Protein AF-A0A6A4LZC7-F1 (afdb_monomer)

Secondary structure (DSSP, 8-state):
-------HHHHHHTTSSSS-S-EEEE-TBTTTB-SS-SS-HHHHHHHHHIIIIITTT-EEEEE-SS-HHHHHHHHHHS-----SEEEEGGGTEEEETTTTEE-HHHHHHHTTT--HHHHHHHHTT-TTEEE--TTT-BTTBEEEEEGGGTSEEEEE--TT-SHHHHHHHHHHHHHHTT---S-EEEE--SGGGGGGGG--SSEEE----------S-----------

Foldseek 3Di:
DPPPPDDLLVVLCVLAPFAAQEEEEAEDDVWLDDPVPPVSVSNVVVVVCCVPPRVNRHFYEYAYLAFPVVVVVVVVRHVHDFGQWYQYNQQQWIAGTPVRHTDPVSNVVQPVPDDVVVVVVVQVVDPQWDFDDPRSDDPFWGWIFRNVPVTDIDIDGGDQGGSLSNVLVVQVVCVVVNHHHNAYEYYDADPSRVNVVVNDDHYPYDHPDPPPDDDDDDDDDDDDDDD

InterPro domains:
  IPR006379 HAD-superfamily hydrolase, subfamily IIB [TIGR01484] (24-143)
  IPR006379 HAD-superfamily hydrolase, subfamily IIB [TIGR01484] (142-204)
  IPR006380 Sucrose phosphatase-like domain [PF05116] (22-142)
  IPR023214 HAD superfamily [G3DSA:3.40.50.1000] (9-206)
  IPR036412 HAD-like superfamily [SSF56784] (23-205)
  IPR051518 Plant Sucrose Phosphatase [PTHR46521] (13-201)

Mean predicted aligned error: 8.65 Å

Organism: NCBI:txid262921

pLDDT: mean 82.56, std 20.72, range [23.75, 98.19]

Solvent-accessible surface area (backbone atoms only — not comparable to full-atom values): 13163 Å² total; per-residue (Å²): 133,84,80,79,72,72,58,69,70,53,64,59,45,65,69,32,98,57,46,29,60,36,33,43,38,29,22,38,78,73,54,57,40,56,85,85,48,85,82,40,63,69,43,51,49,49,50,53,49,36,67,76,73,40,48,76,48,33,44,43,30,40,48,27,67,45,28,74,68,57,46,58,50,46,57,74,76,41,92,62,77,78,37,50,32,38,30,22,45,41,22,55,41,47,26,38,40,87,82,55,46,68,44,64,67,58,49,58,56,51,53,60,93,48,56,60,65,60,53,52,58,60,48,66,74,38,85,50,50,41,76,54,62,74,78,56,49,44,91,56,32,49,38,30,27,34,59,87,67,84,54,46,78,46,78,49,59,37,88,78,48,27,40,19,44,41,50,51,48,49,54,50,52,30,44,78,72,75,29,46,64,69,28,33,36,43,40,40,72,54,82,76,38,56,47,47,70,67,49,88,85,52,55,56,61,54,78,64,78,79,80,86,73,85,86,81,90,83,79,94,76,83,89,82,81,84,129

Radius of gyration: 18.85 Å; Cα contacts (8 Å, |Δi|>4): 346; chains: 1; bounding box: 42×64×49 Å

Sequence (227 aa):
MVSCSLPVVLRVMDRLNGSASLVIVSDLDYTMVDHDDTENLALLRFNALWEAYYRHDSLLVFSTGRSPTIYKQLRKEKPLLTPDITVLSVGTEIIYGESMIPDSDWEQLLNKNWNRNIVTEETAKYPELSLQSETEQRPHKLDVKIICSGGIALDVLPQGAGKGQALAYLIKKFQTHGKPPLSTLVCGDSGNDAELFSVPKEAVAKRLELEVGSFNNVKYQDWVFSS

Nearest PDB structures (foldseek):
  1tj5-assembly1_A  TM=8.460E-01  e=2.772E-13  Synechocystis sp. PCC 6803
  1xvi-assembly1_A  TM=5.874E-01  e=3.506E-07  Escherichia coli K-12
  2rav-assembly1_A  TM=4.855E-01  e=1.288E-04  Bacteroides thetaiotaomicron VPI-5482
  1ymq-assembly1_A  TM=4.089E-01  e=2.253E-04  Bacteroides thetaiotaomicron VPI-5482

Structure (mmCIF, N/CA/C/O backbone):
data_AF-A0A6A4LZC7-F1
#
_entry.id   AF-A0A6A4LZC7-F1
#
loop_
_atom_site.group_PDB
_atom_site.id
_atom_site.type_symbol
_atom_site.label_atom_id
_atom_site.label_alt_id
_atom_site.label_comp_id
_atom_site.label_asym_id
_atom_site.label_entity_id
_atom_site.label_seq_id
_atom_site.pdbx_PDB_ins_code
_atom_site.Cartn_x
_atom_site.Cartn_y
_atom_site.Cartn_z
_atom_site.occupancy
_atom_site.B_iso_or_equiv
_atom_site.auth_seq_id
_atom_site.auth_comp_id
_atom_site.auth_asym_id
_atom_site.auth_atom_id
_atom_site.pdbx_PDB_model_num
ATOM 1 N N . MET A 1 1 ? -2.108 33.462 -17.666 1.00 32.50 1 MET A N 1
ATOM 2 C CA . MET A 1 1 ? -1.821 32.120 -18.213 1.00 32.50 1 MET A CA 1
ATOM 3 C C . MET A 1 1 ? -1.856 31.144 -17.055 1.00 32.50 1 MET A C 1
ATOM 5 O O . MET A 1 1 ? -0.978 31.200 -16.207 1.00 32.50 1 MET A O 1
ATOM 9 N N . VAL A 1 2 ? -2.918 30.345 -16.952 1.00 33.12 2 VAL A N 1
ATOM 10 C CA . VAL A 1 2 ? -2.993 29.272 -15.954 1.00 33.12 2 VAL A CA 1
ATOM 11 C C . VAL A 1 2 ? -2.016 28.196 -16.413 1.00 33.12 2 VAL A C 1
ATOM 13 O O . VAL A 1 2 ? -2.191 27.624 -17.486 1.00 33.12 2 VAL A O 1
ATOM 16 N N . SER A 1 3 ? -0.947 27.992 -15.648 1.00 33.31 3 SER A N 1
ATOM 17 C CA . SER A 1 3 ? -0.047 26.855 -15.820 1.00 33.31 3 SER A CA 1
ATOM 18 C C . SER A 1 3 ? -0.875 25.582 -15.641 1.00 33.31 3 SER A C 1
ATOM 20 O O . SER A 1 3 ? -1.249 25.240 -14.523 1.00 33.31 3 SER A O 1
ATOM 22 N N . CYS A 1 4 ? -1.229 24.917 -16.742 1.00 37.47 4 CYS A N 1
ATOM 23 C CA . CYS A 1 4 ? -1.728 23.549 -16.700 1.00 37.47 4 CYS A CA 1
ATOM 24 C C . CYS A 1 4 ? -0.542 22.662 -16.326 1.00 37.47 4 CYS A C 1
ATOM 26 O O . CYS A 1 4 ? 0.176 22.163 -17.190 1.00 37.47 4 CYS A O 1
ATOM 28 N N . SER A 1 5 ? -0.290 22.505 -15.030 1.00 47.31 5 SER A N 1
ATOM 29 C CA . SER A 1 5 ? 0.571 21.432 -14.557 1.00 47.31 5 SER A CA 1
ATOM 30 C C . SER A 1 5 ? -0.062 20.113 -14.994 1.00 47.31 5 SER A C 1
ATOM 32 O O . SER A 1 5 ? -1.169 19.799 -14.558 1.00 47.31 5 SER A O 1
ATOM 34 N N . LEU A 1 6 ? 0.616 19.369 -15.873 1.00 52.50 6 LEU A N 1
ATOM 35 C CA . LEU A 1 6 ? 0.248 17.995 -16.226 1.00 52.50 6 LEU A CA 1
ATOM 36 C C . LEU A 1 6 ? -0.081 17.207 -14.941 1.00 52.50 6 LEU A C 1
ATOM 38 O O . LEU A 1 6 ? 0.704 17.306 -13.988 1.00 52.50 6 LEU A O 1
ATOM 42 N N . PRO A 1 7 ? -1.199 16.452 -14.893 1.00 61.59 7 PRO A N 1
ATOM 43 C CA . PRO A 1 7 ? -1.499 15.541 -13.794 1.00 61.59 7 PRO A CA 1
ATOM 44 C C . PRO A 1 7 ? -0.260 14.744 -13.385 1.00 61.59 7 PRO A C 1
ATOM 46 O O . PRO A 1 7 ? 0.456 14.231 -14.239 1.00 61.59 7 PRO A O 1
ATOM 49 N N . VAL A 1 8 ? 0.014 14.637 -12.086 1.00 62.97 8 VAL A N 1
ATOM 50 C CA . VAL A 1 8 ? 1.255 14.028 -11.569 1.00 62.97 8 VAL A CA 1
ATOM 51 C C . VAL A 1 8 ? 1.445 12.588 -12.058 1.00 62.97 8 VAL A C 1
ATOM 53 O O . VAL A 1 8 ? 2.572 12.184 -12.332 1.00 62.97 8 VAL A O 1
ATOM 56 N N . VAL A 1 9 ? 0.348 11.853 -12.273 1.00 57.06 9 VAL A N 1
ATOM 57 C CA . VAL A 1 9 ? 0.374 10.502 -12.854 1.00 57.06 9 VAL A CA 1
ATOM 58 C C . VAL A 1 9 ? 0.992 10.477 -14.259 1.00 57.06 9 VAL A C 1
ATOM 60 O O . VAL A 1 9 ? 1.666 9.514 -14.614 1.00 57.06 9 VAL A O 1
ATOM 63 N N . LEU A 1 10 ? 0.828 11.549 -15.046 1.00 56.91 10 LEU A N 1
ATOM 64 C CA . LEU A 1 10 ? 1.445 11.660 -16.366 1.00 56.91 10 LEU A CA 1
ATOM 65 C C . LEU A 1 10 ? 2.961 11.776 -16.237 1.00 56.91 10 LEU A C 1
ATOM 67 O O . LEU A 1 10 ? 3.657 11.109 -16.982 1.00 56.91 10 LEU A O 1
ATOM 71 N N . ARG A 1 11 ? 3.485 12.480 -15.223 1.00 63.75 11 ARG A N 1
ATOM 72 C CA . ARG A 1 11 ? 4.942 12.569 -14.995 1.00 63.75 11 ARG A CA 1
ATOM 73 C C . ARG A 1 11 ? 5.576 11.219 -14.668 1.00 63.75 11 ARG A C 1
ATOM 75 O O . ARG A 1 11 ? 6.709 10.972 -15.064 1.00 63.75 11 ARG A O 1
ATOM 82 N N . VAL A 1 12 ? 4.851 10.353 -13.958 1.00 65.19 12 VAL A N 1
ATOM 83 C CA . VAL A 1 12 ? 5.290 8.973 -13.695 1.00 65.19 12 VAL A CA 1
ATOM 84 C C . VAL A 1 12 ? 5.350 8.174 -15.000 1.00 65.19 12 VAL A C 1
ATOM 86 O O . VAL A 1 12 ? 6.314 7.461 -15.260 1.00 65.19 12 VAL A O 1
ATOM 89 N N . MET A 1 13 ? 4.352 8.352 -15.866 1.00 61.69 13 MET A N 1
ATOM 90 C CA . MET A 1 13 ? 4.282 7.687 -17.167 1.00 61.69 13 MET A CA 1
ATOM 91 C C . MET A 1 13 ? 5.157 8.313 -18.255 1.00 61.69 13 MET A C 1
ATOM 93 O O . MET A 1 13 ? 5.378 7.665 -19.275 1.00 61.69 13 MET A O 1
ATOM 97 N N . ASP A 1 14 ? 5.614 9.555 -18.096 1.00 68.12 14 ASP A N 1
ATOM 98 C CA . ASP A 1 14 ? 6.441 10.269 -19.079 1.00 68.12 14 ASP A CA 1
ATOM 99 C C . ASP A 1 14 ? 7.838 9.652 -19.190 1.00 68.12 14 ASP A C 1
ATOM 101 O O . ASP A 1 14 ? 8.505 9.790 -20.213 1.00 68.12 14 ASP A O 1
ATOM 105 N N . ARG A 1 15 ? 8.259 8.903 -18.162 1.00 81.81 15 ARG A N 1
ATOM 106 C CA . ARG A 1 15 ? 9.462 8.068 -18.213 1.00 81.81 15 ARG A CA 1
ATOM 107 C C . ARG A 1 15 ? 9.335 6.923 -19.226 1.00 81.81 15 ARG A C 1
ATOM 109 O O . ARG A 1 15 ? 10.350 6.442 -19.718 1.00 81.81 15 ARG A O 1
ATOM 116 N N . LEU A 1 16 ? 8.113 6.479 -19.521 1.00 82.81 16 LEU A N 1
ATOM 117 C CA . LEU A 1 16 ? 7.837 5.335 -20.383 1.00 82.81 16 LEU A CA 1
ATOM 118 C C . LEU A 1 16 ? 7.382 5.783 -21.772 1.00 82.81 16 LEU A C 1
ATOM 120 O O . LEU A 1 16 ? 6.464 6.597 -21.923 1.00 82.81 16 LEU A O 1
ATOM 124 N N . ASN A 1 17 ? 7.961 5.171 -22.804 1.00 79.81 17 ASN A N 1
ATOM 125 C CA . ASN A 1 17 ? 7.520 5.352 -24.184 1.00 79.81 17 ASN A CA 1
ATOM 126 C C . ASN A 1 17 ? 6.329 4.429 -24.506 1.00 79.81 17 ASN A C 1
ATOM 128 O O . ASN A 1 17 ? 6.455 3.477 -25.270 1.00 79.81 17 ASN A O 1
ATOM 132 N N . GLY A 1 18 ? 5.179 4.696 -23.877 1.00 85.94 18 GLY A N 1
ATOM 133 C CA . GLY A 1 18 ? 3.951 3.908 -24.027 1.00 85.94 18 GLY A CA 1
ATOM 134 C C . GLY A 1 18 ? 3.526 3.210 -22.735 1.00 85.94 18 GLY A C 1
ATOM 135 O O . GLY A 1 18 ? 3.661 3.776 -21.649 1.00 85.94 18 GLY A O 1
ATOM 136 N N . SER A 1 19 ? 2.957 2.014 -22.875 1.00 90.12 19 SER A N 1
ATOM 137 C CA . SER A 1 19 ? 2.574 1.134 -21.768 1.00 90.12 19 SER A CA 1
ATOM 138 C C . SER A 1 19 ? 3.791 0.563 -21.044 1.00 90.12 19 SER A C 1
ATOM 140 O O . SER A 1 19 ? 4.799 0.266 -21.678 1.00 90.12 19 SER A O 1
ATOM 142 N N . ALA A 1 20 ? 3.676 0.356 -19.731 1.00 91.56 20 ALA A N 1
ATOM 143 C CA . ALA A 1 20 ? 4.686 -0.380 -18.977 1.00 91.56 20 ALA A CA 1
ATOM 144 C C . ALA A 1 20 ? 4.690 -1.856 -19.393 1.00 91.56 20 ALA A C 1
ATOM 146 O O . ALA A 1 20 ? 3.626 -2.487 -19.411 1.00 91.56 20 ALA A O 1
ATOM 147 N N . SER A 1 21 ? 5.871 -2.407 -19.677 1.00 92.00 21 SER A N 1
ATOM 148 C CA . SER A 1 21 ? 6.038 -3.836 -19.970 1.00 92.00 21 SER A CA 1
ATOM 149 C C . SER A 1 21 ? 5.654 -4.688 -18.762 1.00 92.00 21 SER A C 1
ATOM 151 O O . SER A 1 21 ? 4.954 -5.688 -18.895 1.00 92.00 21 SER A O 1
ATOM 153 N N . LEU A 1 22 ? 6.060 -4.245 -17.571 1.00 91.25 22 LEU A N 1
ATOM 154 C CA . LEU A 1 22 ? 5.773 -4.890 -16.298 1.00 91.25 22 LEU A CA 1
ATOM 155 C C . LEU A 1 22 ? 5.417 -3.842 -15.240 1.00 91.25 22 LEU A C 1
ATOM 157 O O . LEU A 1 22 ? 6.048 -2.790 -15.148 1.00 91.25 22 LEU A O 1
ATOM 161 N N . VAL A 1 23 ? 4.435 -4.149 -14.400 1.00 93.25 23 VAL A N 1
ATOM 162 C CA . VAL A 1 23 ? 4.155 -3.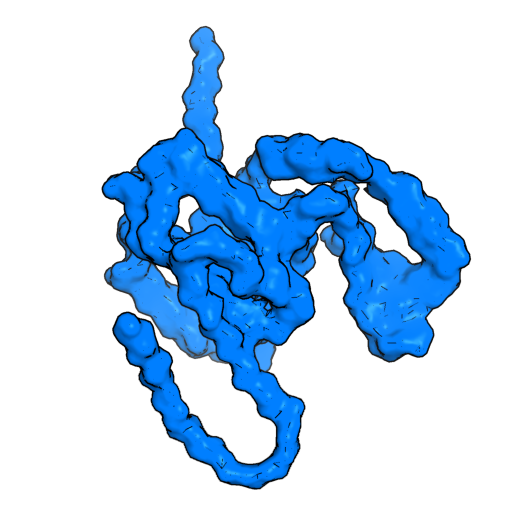428 -13.155 1.00 93.25 23 VAL A CA 1
ATOM 163 C C . VAL A 1 23 ? 4.346 -4.396 -11.997 1.00 93.25 23 VAL A C 1
ATOM 165 O O . VAL A 1 23 ? 3.580 -5.347 -11.869 1.00 93.25 23 VAL A O 1
ATOM 168 N N . ILE A 1 24 ? 5.353 -4.167 -11.154 1.00 94.19 24 ILE A N 1
ATOM 169 C CA . ILE A 1 24 ? 5.512 -4.916 -9.901 1.00 94.19 24 ILE A CA 1
ATOM 170 C C . ILE A 1 24 ? 4.767 -4.172 -8.801 1.00 94.19 24 ILE A C 1
ATOM 172 O O . ILE A 1 24 ? 5.066 -3.013 -8.531 1.00 94.19 24 ILE A O 1
ATOM 176 N N . VAL A 1 25 ? 3.828 -4.854 -8.155 1.00 95.50 25 VAL A N 1
ATOM 177 C CA . VAL A 1 25 ? 3.078 -4.386 -6.992 1.00 95.50 25 VAL A CA 1
ATOM 178 C C . VAL A 1 25 ? 3.473 -5.260 -5.817 1.00 95.50 25 VAL A C 1
ATOM 180 O O . VAL A 1 25 ? 3.120 -6.434 -5.774 1.00 95.50 25 VAL A O 1
ATOM 183 N N . SER A 1 26 ? 4.225 -4.710 -4.874 1.00 94.88 26 SER A N 1
ATOM 184 C CA . SER A 1 26 ? 4.735 -5.478 -3.741 1.00 94.88 26 SER A CA 1
ATOM 185 C C . SER A 1 26 ? 4.282 -4.876 -2.429 1.00 94.88 26 SER A C 1
ATOM 187 O O . SER A 1 26 ? 4.435 -3.667 -2.230 1.00 94.88 26 SER A O 1
ATOM 189 N N . ASP A 1 27 ? 3.819 -5.713 -1.505 1.00 95.06 27 ASP A N 1
ATOM 190 C CA . ASP A 1 27 ? 3.877 -5.347 -0.095 1.00 95.06 27 ASP A CA 1
ATOM 191 C C . ASP A 1 27 ? 5.332 -5.108 0.349 1.00 95.06 27 ASP A C 1
ATOM 193 O O . ASP A 1 27 ? 6.292 -5.480 -0.341 1.00 95.06 27 ASP A O 1
ATOM 197 N N . LEU A 1 28 ? 5.496 -4.413 1.473 1.00 94.00 28 LEU A N 1
ATOM 198 C CA . LEU A 1 28 ? 6.797 -4.129 2.053 1.00 94.00 28 LEU A CA 1
ATOM 199 C C . LEU A 1 28 ? 7.173 -5.131 3.134 1.00 94.00 28 LEU A C 1
ATOM 201 O O . LEU A 1 28 ? 8.206 -5.776 3.005 1.00 94.00 28 LEU A O 1
ATOM 205 N N . ASP A 1 29 ? 6.396 -5.224 4.202 1.00 90.38 29 ASP A N 1
ATOM 206 C CA . ASP A 1 29 ? 6.826 -5.887 5.427 1.00 90.38 29 ASP A CA 1
ATOM 207 C C . ASP A 1 29 ? 6.758 -7.405 5.239 1.00 90.38 29 ASP A C 1
ATOM 209 O O . ASP A 1 29 ? 5.737 -7.918 4.820 1.00 90.38 29 ASP A O 1
ATOM 213 N N . TYR A 1 30 ? 7.858 -8.125 5.477 1.00 87.00 30 TYR A N 1
ATOM 214 C CA . TYR A 1 30 ? 7.965 -9.573 5.214 1.00 87.00 30 TYR A CA 1
ATOM 215 C C . TYR A 1 30 ? 7.750 -9.998 3.745 1.00 87.00 30 TYR A C 1
ATOM 217 O O . TYR A 1 30 ? 7.746 -11.190 3.442 1.00 87.00 30 TYR A O 1
ATOM 225 N N . THR A 1 31 ? 7.670 -9.034 2.820 1.00 88.94 31 THR A N 1
ATOM 226 C CA . THR A 1 31 ? 7.602 -9.267 1.370 1.00 88.94 31 THR A CA 1
ATOM 227 C C . THR A 1 31 ? 8.825 -8.679 0.650 1.00 88.94 31 THR A C 1
ATOM 229 O O . THR A 1 31 ? 9.688 -9.421 0.186 1.00 88.94 31 THR A O 1
ATOM 232 N N . MET A 1 32 ? 8.928 -7.347 0.539 1.00 91.56 32 MET A N 1
ATOM 233 C CA . MET A 1 32 ? 10.082 -6.665 -0.084 1.00 91.56 32 MET A CA 1
ATOM 234 C C . MET A 1 32 ? 11.195 -6.369 0.931 1.00 91.56 32 MET A C 1
ATOM 236 O O . MET A 1 32 ? 12.379 -6.340 0.595 1.00 91.56 32 MET A O 1
ATOM 240 N N . VAL A 1 33 ? 10.802 -6.108 2.174 1.00 90.19 33 VAL A N 1
ATOM 241 C CA . VAL A 1 33 ? 11.670 -5.821 3.308 1.00 90.19 33 VAL A CA 1
ATOM 242 C C . VAL A 1 33 ? 11.563 -6.972 4.285 1.00 90.19 33 VAL A C 1
ATOM 244 O O . VAL A 1 33 ? 10.545 -7.155 4.950 1.00 90.19 33 VAL A O 1
ATOM 247 N N . ASP A 1 34 ? 12.662 -7.697 4.409 1.00 86.50 34 ASP A N 1
ATOM 248 C CA . ASP A 1 34 ? 12.873 -8.604 5.520 1.00 86.50 34 ASP A CA 1
ATOM 249 C C . ASP A 1 34 ? 13.417 -7.798 6.716 1.00 86.50 34 ASP A C 1
ATOM 251 O O . ASP A 1 34 ? 14.408 -7.056 6.611 1.00 86.50 34 ASP A O 1
ATOM 255 N N . HIS A 1 35 ? 12.711 -7.866 7.845 1.00 81.75 35 HIS A N 1
ATOM 256 C CA . HIS A 1 35 ? 13.116 -7.191 9.083 1.00 81.75 35 HIS A CA 1
ATOM 257 C C . HIS A 1 35 ? 14.183 -7.965 9.846 1.00 81.75 35 HIS A C 1
ATOM 259 O O . HIS A 1 35 ? 14.917 -7.351 10.621 1.00 81.75 35 HIS A O 1
ATOM 265 N N . ASP A 1 36 ? 14.322 -9.259 9.567 1.00 84.69 36 ASP A N 1
ATOM 266 C CA . ASP A 1 36 ? 15.338 -10.122 10.158 1.00 84.69 36 ASP A CA 1
ATOM 267 C C . ASP A 1 36 ? 16.645 -10.095 9.335 1.00 84.69 36 ASP A C 1
ATOM 269 O O . ASP A 1 36 ? 17.728 -10.368 9.864 1.00 84.69 36 ASP A O 1
ATOM 273 N N . ASP A 1 37 ? 16.587 -9.663 8.066 1.00 83.62 37 ASP A N 1
ATOM 274 C CA . ASP A 1 37 ? 17.768 -9.385 7.238 1.00 83.62 37 ASP A CA 1
ATOM 275 C C . ASP A 1 37 ? 18.390 -8.020 7.586 1.00 83.62 37 ASP A C 1
ATOM 277 O O . ASP A 1 37 ? 18.033 -6.955 7.063 1.00 83.62 37 ASP A O 1
ATOM 281 N N . THR A 1 38 ? 19.367 -8.054 8.491 1.00 85.56 38 THR A N 1
ATOM 282 C CA . THR A 1 38 ? 20.147 -6.867 8.883 1.00 85.56 38 THR A CA 1
ATOM 283 C C . THR A 1 38 ? 21.076 -6.351 7.781 1.00 85.56 38 THR A C 1
ATOM 285 O O . THR A 1 38 ? 21.376 -5.156 7.750 1.00 85.56 38 THR A O 1
ATOM 288 N N . GLU A 1 39 ? 21.498 -7.209 6.848 1.00 90.25 39 GLU A N 1
ATOM 289 C CA . GLU A 1 39 ? 22.398 -6.843 5.748 1.00 90.25 39 GLU A CA 1
ATOM 290 C C . GLU A 1 39 ? 21.631 -6.338 4.516 1.00 90.25 39 GLU A C 1
ATOM 292 O O . GLU A 1 39 ? 22.190 -5.627 3.679 1.00 90.25 39 GLU A O 1
ATOM 297 N N . ASN A 1 40 ? 20.330 -6.634 4.433 1.00 91.31 40 ASN A N 1
ATOM 298 C CA . ASN A 1 40 ? 19.435 -6.284 3.330 1.00 91.31 40 ASN A CA 1
ATOM 299 C C . ASN A 1 40 ? 19.913 -6.848 1.980 1.00 91.31 40 ASN A C 1
ATOM 301 O O . ASN A 1 40 ? 19.702 -6.226 0.934 1.00 91.31 40 ASN A O 1
ATOM 305 N N . LEU A 1 41 ? 20.582 -8.006 1.975 1.00 90.31 41 LEU A N 1
ATOM 306 C CA . LEU A 1 41 ? 21.204 -8.569 0.774 1.00 90.31 41 LEU A CA 1
ATOM 307 C C . LEU A 1 41 ? 20.175 -8.849 -0.322 1.00 90.31 41 LEU A C 1
ATOM 309 O O . LEU A 1 41 ? 20.442 -8.584 -1.497 1.00 90.31 41 LEU A O 1
ATOM 313 N N . ALA A 1 42 ? 19.004 -9.379 0.040 1.00 88.56 42 ALA A N 1
ATOM 314 C CA . ALA A 1 42 ? 17.941 -9.658 -0.923 1.00 88.56 42 ALA A CA 1
ATOM 315 C C . ALA A 1 42 ? 17.385 -8.363 -1.535 1.00 88.56 42 ALA A C 1
ATOM 317 O O . ALA A 1 42 ? 17.278 -8.257 -2.760 1.00 88.56 42 ALA A O 1
ATOM 318 N N . LEU A 1 43 ? 17.133 -7.351 -0.698 1.00 92.38 43 LEU A N 1
ATOM 319 C CA . LEU A 1 43 ? 16.665 -6.035 -1.132 1.00 92.38 43 LEU A CA 1
ATOM 320 C C . LEU A 1 43 ? 17.692 -5.345 -2.043 1.00 92.38 43 LEU A C 1
ATOM 322 O O . LEU A 1 43 ? 17.344 -4.853 -3.111 1.00 92.38 43 LEU A O 1
ATOM 326 N N . LEU A 1 44 ? 18.977 -5.362 -1.682 1.00 94.31 44 LEU A N 1
ATOM 327 C CA . LEU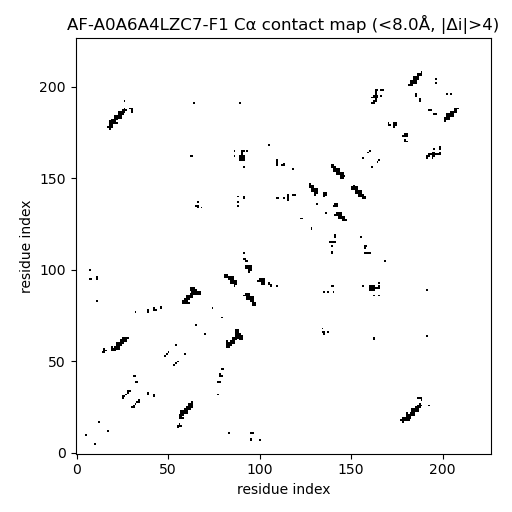 A 1 44 ? 20.042 -4.781 -2.504 1.00 94.31 44 LEU A CA 1
ATOM 328 C C . LEU A 1 44 ? 20.197 -5.500 -3.851 1.00 94.31 44 LEU A C 1
ATOM 330 O O . LEU A 1 44 ? 20.418 -4.848 -4.873 1.00 94.31 44 LEU A O 1
ATOM 334 N N . ARG A 1 45 ? 20.042 -6.831 -3.881 1.00 93.31 45 ARG A N 1
ATOM 335 C CA . ARG A 1 45 ? 20.018 -7.607 -5.133 1.00 93.31 45 ARG A CA 1
ATOM 336 C C . ARG A 1 45 ? 18.827 -7.225 -6.003 1.00 93.31 45 ARG A C 1
ATOM 338 O O . ARG A 1 45 ? 19.017 -7.005 -7.197 1.00 93.31 45 ARG A O 1
ATOM 345 N N . PHE A 1 46 ? 17.633 -7.117 -5.418 1.00 94.75 46 PHE A N 1
ATOM 346 C CA . PHE A 1 46 ? 16.453 -6.636 -6.134 1.00 94.75 46 PHE A CA 1
ATOM 347 C C . PHE A 1 46 ? 16.706 -5.244 -6.718 1.00 94.75 46 PHE A C 1
ATOM 349 O O . PHE A 1 46 ? 16.507 -5.050 -7.913 1.00 94.75 46 PHE A O 1
ATOM 356 N N . ASN A 1 47 ? 17.234 -4.312 -5.920 1.00 95.06 47 ASN A N 1
ATOM 357 C CA . ASN A 1 47 ? 17.521 -2.953 -6.369 1.00 95.06 47 ASN A CA 1
ATOM 358 C C . ASN A 1 47 ? 18.477 -2.928 -7.567 1.00 95.06 47 ASN A C 1
ATOM 360 O O . ASN A 1 47 ? 18.223 -2.229 -8.546 1.00 95.06 47 ASN A O 1
ATOM 364 N N . ALA A 1 48 ? 19.561 -3.707 -7.502 1.00 95.31 48 ALA A N 1
ATOM 365 C CA . ALA A 1 48 ? 20.538 -3.793 -8.581 1.00 95.31 48 ALA A CA 1
ATOM 366 C C . ALA A 1 48 ? 19.921 -4.358 -9.870 1.00 95.31 48 ALA A C 1
ATOM 368 O O . ALA A 1 48 ? 20.157 -3.820 -10.950 1.00 95.31 48 ALA A O 1
ATOM 369 N N . LEU A 1 49 ? 19.106 -5.413 -9.764 1.00 95.00 49 LEU A N 1
ATOM 370 C CA . LEU A 1 49 ? 18.413 -6.002 -10.913 1.00 95.00 49 LEU A CA 1
ATOM 371 C C . LEU A 1 49 ? 17.363 -5.052 -11.494 1.00 95.00 49 LEU A C 1
ATOM 373 O O . LEU A 1 49 ? 17.268 -4.922 -12.714 1.00 95.00 49 LEU A O 1
ATOM 377 N N . TRP A 1 50 ? 16.598 -4.381 -10.631 1.00 95.56 50 TRP A N 1
ATOM 378 C CA . TRP A 1 50 ? 15.587 -3.418 -11.039 1.00 95.56 50 TRP A CA 1
ATOM 379 C C . TRP A 1 50 ? 16.219 -2.281 -11.836 1.00 95.56 50 TRP A C 1
ATOM 381 O O . TRP A 1 50 ? 15.841 -2.065 -12.983 1.00 95.56 50 TRP A O 1
ATOM 391 N N . GLU A 1 51 ? 17.224 -1.608 -11.275 1.00 95.19 51 GLU A N 1
ATOM 392 C CA . GLU A 1 51 ? 17.904 -0.486 -11.930 1.00 95.19 51 GLU A CA 1
ATOM 393 C C . GLU A 1 51 ? 18.601 -0.899 -13.236 1.00 95.19 51 GLU A C 1
ATOM 395 O O . GLU A 1 51 ? 18.544 -0.158 -14.217 1.00 95.19 51 GLU A O 1
ATOM 400 N N . ALA A 1 52 ? 19.217 -2.086 -13.284 1.00 94.38 52 ALA A N 1
ATOM 401 C CA . ALA A 1 52 ? 19.961 -2.535 -14.459 1.00 94.38 52 ALA A CA 1
ATOM 402 C C . ALA A 1 52 ? 19.069 -3.004 -15.620 1.00 94.38 52 ALA A C 1
ATOM 404 O O . ALA A 1 52 ? 19.421 -2.775 -16.777 1.00 94.38 52 ALA A O 1
ATOM 405 N N . TYR A 1 53 ? 17.948 -3.675 -15.332 1.00 93.12 53 TYR A N 1
ATOM 406 C CA . TYR A 1 53 ? 17.214 -4.428 -16.356 1.00 93.12 53 TYR A CA 1
ATOM 407 C C . TYR A 1 53 ? 15.744 -4.061 -16.500 1.00 93.12 53 TYR A C 1
ATOM 409 O O . TYR A 1 53 ? 15.227 -4.166 -17.602 1.00 93.12 53 TYR A O 1
ATOM 417 N N . TYR A 1 54 ? 15.064 -3.623 -15.442 1.00 93.12 54 TYR A N 1
ATOM 418 C CA . TYR A 1 54 ? 13.602 -3.464 -15.477 1.00 93.12 54 TYR A CA 1
ATOM 419 C C . TYR A 1 54 ? 13.162 -2.011 -15.429 1.00 93.12 54 TYR A C 1
ATOM 421 O O . TYR A 1 54 ? 12.163 -1.648 -16.041 1.00 93.12 54 TYR A O 1
ATOM 429 N N . ARG A 1 55 ? 13.929 -1.148 -14.753 1.00 93.12 55 ARG A N 1
ATOM 430 C CA . ARG A 1 55 ? 13.536 0.237 -14.516 1.00 93.12 55 ARG A CA 1
ATOM 431 C C . ARG A 1 55 ? 13.136 0.909 -15.809 1.00 93.12 55 ARG A C 1
ATOM 433 O O . ARG A 1 55 ? 12.096 1.526 -15.814 1.00 93.12 55 ARG A O 1
ATOM 440 N N . HIS A 1 56 ? 13.903 0.779 -16.886 1.00 91.94 56 HIS A N 1
ATOM 441 C CA . HIS A 1 56 ? 13.720 1.543 -18.122 1.00 91.94 56 HIS A CA 1
ATOM 442 C C . HIS A 1 56 ? 12.311 1.482 -18.751 1.00 91.94 56 HIS A C 1
ATOM 444 O O . HIS A 1 56 ? 11.866 2.501 -19.278 1.00 91.94 56 HIS A O 1
ATOM 450 N N . ASP A 1 57 ? 11.592 0.360 -18.651 1.00 93.69 57 ASP A N 1
ATOM 451 C CA . ASP A 1 57 ? 10.284 0.151 -19.295 1.00 93.69 57 ASP A CA 1
ATOM 452 C C . ASP A 1 57 ? 9.181 -0.385 -18.352 1.00 93.69 57 ASP A C 1
ATOM 454 O O . ASP A 1 57 ? 8.042 -0.593 -18.774 1.00 93.69 57 ASP A O 1
ATOM 458 N N . SER A 1 58 ? 9.501 -0.585 -17.072 1.00 94.38 58 SER A N 1
ATOM 459 C CA . SER A 1 58 ? 8.609 -1.174 -16.065 1.00 94.38 58 SER A CA 1
ATOM 460 C C . SER A 1 58 ? 8.315 -0.199 -14.922 1.00 94.38 58 SER A C 1
ATOM 462 O O . SER A 1 58 ? 9.077 0.740 -14.707 1.00 94.38 58 SER A O 1
ATOM 464 N N . LEU A 1 59 ? 7.227 -0.406 -14.173 1.00 95.19 59 LEU A N 1
ATOM 465 C CA . LEU A 1 59 ? 6.850 0.413 -13.009 1.00 95.19 59 LEU A CA 1
ATOM 466 C C . LEU A 1 59 ? 6.974 -0.365 -11.701 1.00 95.19 59 LEU A C 1
ATOM 468 O O . LEU A 1 59 ? 6.544 -1.518 -11.616 1.00 95.19 59 LEU A O 1
ATOM 472 N N . LEU A 1 60 ? 7.495 0.301 -10.671 1.00 96.31 60 LEU A N 1
ATOM 473 C CA . LEU A 1 60 ? 7.532 -0.221 -9.308 1.00 96.31 60 LEU A CA 1
ATOM 474 C C . LEU A 1 60 ? 6.451 0.439 -8.455 1.00 96.31 60 LEU A C 1
ATOM 476 O O . LEU A 1 60 ? 6.418 1.664 -8.315 1.00 96.31 60 LEU A O 1
ATOM 480 N N . VAL A 1 61 ? 5.603 -0.385 -7.849 1.00 97.12 61 VAL A N 1
ATOM 481 C CA . VAL A 1 61 ? 4.549 0.020 -6.923 1.00 97.12 61 VAL A CA 1
ATOM 482 C C . VAL A 1 61 ? 4.762 -0.678 -5.587 1.00 97.12 61 VAL A C 1
ATOM 484 O O . VAL A 1 61 ? 4.769 -1.905 -5.506 1.00 97.12 61 VAL A O 1
ATOM 487 N N . PHE A 1 62 ? 4.899 0.101 -4.519 1.00 97.81 62 PHE A N 1
ATOM 488 C CA . PHE A 1 62 ? 4.826 -0.440 -3.162 1.00 97.81 62 PHE A CA 1
ATOM 489 C C . PHE A 1 62 ? 3.404 -0.309 -2.631 1.00 97.81 62 PHE A C 1
ATOM 491 O O . PHE A 1 62 ? 2.793 0.742 -2.792 1.00 97.81 62 PHE A O 1
ATOM 498 N N . SER A 1 63 ? 2.877 -1.356 -2.004 1.00 96.88 63 SER A N 1
ATOM 499 C CA . SER A 1 63 ? 1.509 -1.414 -1.492 1.00 96.88 63 SER A CA 1
ATOM 500 C C . SER A 1 63 ? 1.485 -1.905 -0.053 1.00 96.88 63 SER A C 1
ATOM 502 O O . SER A 1 63 ? 1.360 -3.095 0.193 1.00 96.88 63 SER A O 1
ATOM 504 N N . THR A 1 64 ? 1.579 -0.980 0.900 1.00 96.31 64 THR A N 1
ATOM 505 C CA . THR A 1 64 ? 1.830 -1.277 2.318 1.00 96.31 64 THR A CA 1
ATOM 506 C C . THR A 1 64 ? 0.692 -0.840 3.240 1.00 96.31 64 THR A C 1
ATOM 508 O O . THR A 1 64 ? -0.079 0.079 2.947 1.00 96.31 64 THR A O 1
ATOM 511 N N . GLY A 1 65 ? 0.597 -1.499 4.397 1.00 94.75 65 GLY A N 1
ATOM 512 C CA . GLY A 1 65 ? -0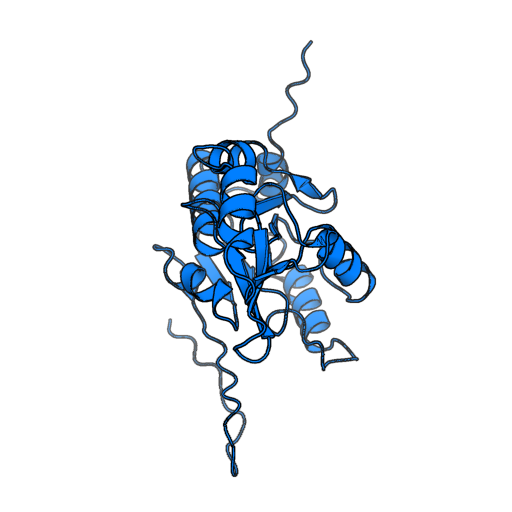.259 -1.066 5.501 1.00 94.75 65 GLY A CA 1
ATOM 513 C C . GLY A 1 65 ? 0.257 0.161 6.261 1.00 94.75 65 GLY A C 1
ATOM 514 O O . GLY A 1 65 ? -0.521 0.810 6.960 1.00 94.75 65 GLY A O 1
ATOM 515 N N . ARG A 1 66 ? 1.541 0.513 6.100 1.00 95.25 66 ARG A N 1
ATOM 516 C CA . ARG A 1 66 ? 2.187 1.630 6.805 1.00 95.25 66 ARG A CA 1
ATOM 517 C C . ARG A 1 66 ? 1.543 2.974 6.467 1.00 95.25 66 ARG A C 1
ATOM 519 O O . ARG A 1 66 ? 1.246 3.259 5.304 1.00 95.25 66 ARG A O 1
ATOM 526 N N . SER A 1 67 ? 1.412 3.841 7.472 1.00 96.12 67 SER A N 1
ATOM 527 C CA . SER A 1 67 ? 1.113 5.259 7.257 1.00 96.12 67 SER A CA 1
ATOM 528 C C . SER A 1 67 ? 2.225 5.986 6.488 1.00 96.12 67 SER A C 1
ATOM 530 O O . SER A 1 67 ? 3.381 5.545 6.488 1.00 96.12 67 SER A O 1
ATOM 532 N N . PRO A 1 68 ? 1.939 7.158 5.883 1.00 95.44 68 PRO A N 1
ATOM 533 C CA . PRO A 1 68 ? 2.975 7.989 5.267 1.00 95.44 68 PRO A CA 1
ATOM 534 C C . PRO A 1 68 ? 4.132 8.325 6.216 1.00 95.44 68 PRO A C 1
ATOM 536 O O . PRO A 1 68 ? 5.275 8.452 5.775 1.00 95.44 68 PRO A O 1
ATOM 539 N N . THR A 1 69 ? 3.851 8.467 7.512 1.00 94.94 69 THR A N 1
ATOM 540 C CA . THR A 1 69 ? 4.856 8.761 8.539 1.00 94.94 69 THR A CA 1
ATOM 541 C C . THR A 1 69 ? 5.799 7.577 8.735 1.00 94.94 69 THR A C 1
ATOM 543 O O . THR A 1 69 ? 7.014 7.738 8.610 1.00 94.94 69 THR A O 1
ATOM 546 N N . ILE A 1 70 ? 5.248 6.382 8.964 1.00 95.19 70 ILE A N 1
ATOM 547 C CA . ILE A 1 70 ? 6.034 5.162 9.185 1.00 95.19 70 ILE A CA 1
ATOM 548 C C . ILE A 1 70 ? 6.774 4.737 7.909 1.00 95.19 70 ILE A C 1
ATOM 550 O O . ILE A 1 70 ? 7.920 4.291 7.967 1.00 95.19 70 ILE A O 1
ATOM 554 N N . TYR A 1 71 ? 6.169 4.918 6.736 1.00 96.44 71 TYR A N 1
ATOM 555 C CA . TYR A 1 71 ? 6.832 4.652 5.461 1.00 96.44 71 TYR A CA 1
ATOM 556 C C . TYR A 1 71 ? 8.035 5.582 5.229 1.00 96.44 71 TYR A C 1
ATOM 558 O O . TYR A 1 71 ? 9.109 5.119 4.847 1.00 96.44 71 TYR A O 1
ATOM 566 N N . LYS A 1 72 ? 7.912 6.887 5.524 1.00 95.19 72 LYS A N 1
ATOM 567 C CA . LYS A 1 72 ? 9.050 7.827 5.456 1.00 95.19 72 LYS A CA 1
ATOM 568 C C . LYS A 1 72 ? 10.191 7.431 6.384 1.00 95.19 72 LYS A C 1
ATOM 570 O O . LYS A 1 72 ? 11.348 7.661 6.041 1.00 95.19 72 LYS A O 1
ATOM 575 N N . GLN A 1 73 ? 9.873 6.886 7.553 1.00 95.19 73 GLN A N 1
ATOM 576 C CA . GLN A 1 73 ? 10.876 6.374 8.475 1.00 95.19 73 GLN A CA 1
ATOM 577 C C . GLN A 1 73 ? 11.577 5.140 7.894 1.00 95.19 73 GLN A C 1
ATOM 579 O O . GLN A 1 73 ? 12.802 5.137 7.810 1.00 95.19 73 GLN A O 1
ATOM 584 N N . LEU A 1 74 ? 10.820 4.174 7.366 1.00 95.00 74 LEU A N 1
ATOM 585 C CA . LEU A 1 74 ? 11.384 2.979 6.732 1.00 95.00 74 LEU A CA 1
ATOM 586 C C . LEU A 1 74 ? 12.354 3.321 5.594 1.00 95.00 74 LEU A C 1
ATOM 588 O O . LEU A 1 74 ? 13.423 2.730 5.498 1.00 95.00 74 LEU A O 1
ATOM 592 N N . ARG A 1 75 ? 12.023 4.318 4.761 1.00 94.81 75 ARG A N 1
ATOM 593 C CA . ARG A 1 75 ? 12.904 4.787 3.673 1.00 94.81 75 ARG A CA 1
ATOM 594 C C . ARG A 1 75 ? 14.251 5.334 4.157 1.00 94.81 75 ARG A C 1
ATOM 596 O O . ARG A 1 75 ? 15.186 5.398 3.369 1.0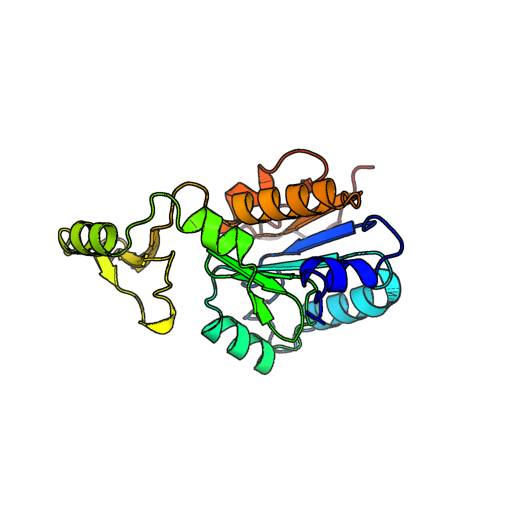0 94.81 75 ARG A O 1
ATOM 603 N N . LYS A 1 76 ? 14.349 5.774 5.415 1.00 94.62 76 LYS A N 1
ATOM 604 C CA . LYS A 1 76 ? 15.613 6.220 6.025 1.00 94.62 76 LYS A CA 1
ATOM 605 C C . LYS A 1 76 ? 16.408 5.061 6.620 1.00 94.62 76 LYS A C 1
ATOM 607 O O . LYS A 1 76 ? 17.623 5.163 6.732 1.00 94.62 76 LYS A O 1
ATOM 612 N N . GLU A 1 77 ? 15.718 4.005 7.034 1.00 93.81 77 GLU A N 1
ATOM 613 C CA . GLU A 1 77 ? 16.292 2.857 7.741 1.00 93.81 77 GLU A CA 1
ATOM 614 C C . GLU A 1 77 ? 16.754 1.755 6.784 1.00 93.81 77 GLU A C 1
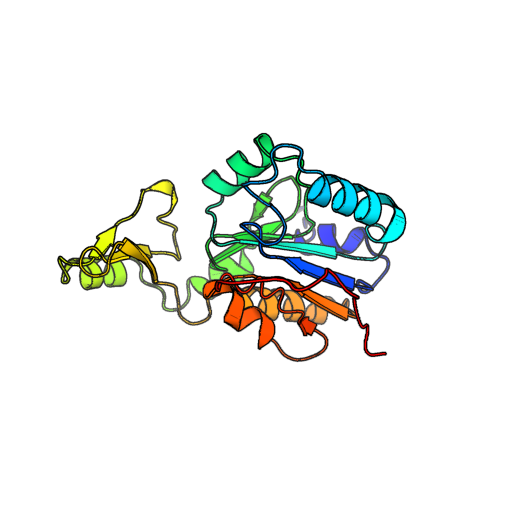ATOM 616 O O . GLU A 1 77 ? 17.756 1.091 7.038 1.00 93.81 77 GLU A O 1
ATOM 621 N N . LYS A 1 78 ? 16.032 1.562 5.678 1.00 94.31 78 LYS A N 1
ATOM 622 C CA . LYS A 1 78 ? 16.266 0.500 4.699 1.00 94.31 78 LYS A CA 1
ATOM 623 C C . LYS A 1 78 ? 16.653 1.111 3.348 1.00 94.31 78 LYS A C 1
ATOM 625 O O . LYS A 1 78 ? 16.108 2.156 2.984 1.00 94.31 78 LYS A O 1
ATOM 630 N N . PRO A 1 79 ? 17.543 0.467 2.566 1.00 94.88 79 PRO A N 1
ATOM 631 C CA . PRO A 1 79 ? 17.967 0.954 1.254 1.00 94.88 79 PRO A CA 1
ATOM 632 C C . PRO A 1 79 ? 16.876 0.709 0.201 1.00 94.88 79 PRO A C 1
ATOM 634 O O . PRO A 1 79 ? 17.080 -0.013 -0.767 1.00 94.88 79 PRO A O 1
ATOM 637 N N . LEU A 1 80 ? 15.682 1.261 0.400 1.00 95.38 80 LEU A N 1
ATOM 638 C CA . LEU A 1 80 ? 14.571 1.129 -0.533 1.00 95.38 80 LEU A CA 1
ATOM 639 C C . LEU A 1 80 ? 14.820 1.979 -1.777 1.00 95.38 80 LEU A C 1
ATOM 641 O O . LEU A 1 80 ? 15.172 3.156 -1.676 1.00 95.38 80 LEU A O 1
ATOM 645 N N . LEU A 1 81 ? 14.549 1.410 -2.952 1.00 95.31 81 LEU A N 1
ATOM 646 C CA . LEU A 1 81 ? 14.350 2.226 -4.144 1.00 95.31 81 LEU A CA 1
ATOM 647 C C . LEU A 1 81 ? 13.164 3.168 -3.943 1.00 95.31 81 LEU A C 1
ATOM 649 O O . LEU A 1 81 ? 12.197 2.853 -3.246 1.00 95.31 81 LEU A O 1
ATOM 653 N N . THR A 1 82 ? 13.218 4.316 -4.607 1.00 94.69 82 THR A N 1
ATOM 654 C CA . THR A 1 82 ? 12.044 5.173 -4.749 1.00 94.69 82 THR A CA 1
ATOM 655 C C . THR A 1 82 ? 11.117 4.541 -5.786 1.00 94.69 82 THR A C 1
ATOM 657 O O . THR A 1 82 ? 11.506 4.473 -6.959 1.00 94.69 82 THR A O 1
ATOM 660 N N . PRO A 1 83 ? 9.921 4.070 -5.388 1.00 95.62 83 PRO A N 1
ATOM 661 C CA . PRO A 1 83 ? 8.969 3.510 -6.332 1.00 95.62 83 PRO A CA 1
ATOM 662 C C . PRO A 1 83 ? 8.369 4.622 -7.196 1.00 95.62 83 PRO A C 1
ATOM 664 O O . PRO A 1 83 ? 8.410 5.809 -6.857 1.00 95.62 83 PRO A O 1
ATOM 667 N N . ASP A 1 84 ? 7.769 4.228 -8.311 1.00 95.94 84 ASP A N 1
ATOM 668 C CA . ASP A 1 84 ? 6.997 5.135 -9.151 1.00 95.94 84 ASP A CA 1
ATOM 669 C C . ASP A 1 84 ? 5.695 5.552 -8.430 1.00 95.94 84 ASP A C 1
ATOM 671 O O . ASP A 1 84 ? 5.278 6.715 -8.490 1.00 95.94 84 ASP A O 1
ATOM 675 N N . ILE A 1 85 ? 5.082 4.613 -7.697 1.00 96.94 85 ILE A N 1
ATOM 676 C CA . ILE A 1 85 ? 3.830 4.800 -6.950 1.00 96.94 85 ILE A CA 1
ATOM 677 C C . ILE A 1 85 ? 3.931 4.105 -5.590 1.00 96.94 85 ILE A C 1
ATOM 679 O O . ILE A 1 85 ? 4.437 2.987 -5.492 1.00 96.94 85 ILE A O 1
ATOM 683 N N . THR A 1 86 ? 3.387 4.725 -4.547 1.00 98.00 86 THR A N 1
ATOM 684 C CA . THR A 1 86 ? 3.195 4.062 -3.254 1.00 98.00 86 THR A CA 1
ATOM 685 C C . THR A 1 86 ? 1.729 4.115 -2.857 1.00 98.00 86 THR A C 1
ATOM 687 O O . THR A 1 86 ? 1.132 5.185 -2.758 1.00 98.00 86 THR A O 1
ATOM 690 N N . VAL A 1 87 ? 1.163 2.945 -2.602 1.00 98.19 87 VAL A N 1
ATOM 691 C CA . VAL A 1 87 ? -0.123 2.740 -1.952 1.00 98.19 87 VAL A CA 1
ATOM 692 C C . VAL A 1 87 ? 0.151 2.543 -0.458 1.00 98.19 87 VAL A C 1
ATOM 694 O O . VAL A 1 87 ? 0.924 1.669 -0.065 1.00 98.19 87 VAL A O 1
ATOM 697 N N . LEU A 1 88 ? -0.434 3.400 0.371 1.00 97.75 88 LEU A N 1
ATOM 698 C CA . LEU A 1 88 ? -0.194 3.492 1.810 1.00 97.75 88 LEU A CA 1
ATOM 699 C C . LEU A 1 88 ? -1.475 3.210 2.591 1.00 97.75 88 LEU A C 1
ATOM 701 O O . LEU A 1 88 ? -2.577 3.238 2.034 1.00 97.75 88 LEU A O 1
ATOM 705 N N . SER A 1 89 ? -1.321 2.975 3.895 1.00 96.50 89 SER A N 1
ATOM 706 C CA . SER A 1 89 ? -2.438 2.841 4.833 1.00 96.50 89 SER A CA 1
ATOM 707 C C . SER A 1 89 ? -3.493 1.840 4.362 1.00 96.50 89 SER A C 1
ATOM 709 O O . SER A 1 89 ? -4.690 2.090 4.442 1.00 96.50 89 SER A O 1
ATOM 711 N N . VAL A 1 90 ? -3.031 0.691 3.857 1.00 95.81 90 VAL A N 1
ATOM 712 C CA . VAL A 1 90 ? -3.893 -0.413 3.401 1.00 95.81 90 VAL A CA 1
ATOM 713 C C . VAL A 1 90 ? -4.770 -0.008 2.207 1.00 95.81 90 VAL A C 1
ATOM 715 O O . VAL A 1 90 ? -5.904 -0.445 2.050 1.00 95.81 90 VAL A O 1
ATOM 718 N N . GLY A 1 91 ? -4.249 0.843 1.323 1.00 96.62 91 GLY A N 1
ATOM 719 C CA . GLY A 1 91 ? -4.968 1.240 0.111 1.00 96.62 91 GLY A CA 1
ATOM 720 C C . GLY A 1 91 ? -5.771 2.524 0.226 1.00 96.62 91 GLY A C 1
ATOM 721 O O . GLY A 1 91 ? -6.436 2.902 -0.733 1.00 96.62 91 GLY A O 1
ATOM 722 N N . THR A 1 92 ? -5.724 3.227 1.355 1.00 96.94 92 THR A N 1
ATOM 723 C CA . THR A 1 92 ? -6.504 4.460 1.521 1.00 96.94 92 THR A CA 1
ATOM 724 C C . THR A 1 92 ? -5.800 5.703 0.996 1.00 96.94 92 THR A C 1
ATOM 726 O O . THR A 1 92 ? -6.430 6.735 0.800 1.00 96.94 92 THR A O 1
ATOM 729 N N . GLU A 1 93 ? -4.494 5.630 0.765 1.00 97.62 93 GLU A N 1
ATOM 730 C CA . GLU A 1 93 ? -3.697 6.744 0.258 1.00 97.62 93 GLU A CA 1
ATOM 731 C C . GLU A 1 93 ? -2.851 6.256 -0.922 1.00 97.62 93 GLU A C 1
ATOM 733 O O . GLU A 1 93 ? -2.228 5.198 -0.854 1.00 97.62 93 GLU A O 1
ATOM 738 N N . ILE A 1 94 ? -2.822 7.027 -2.010 1.00 98.00 94 ILE A N 1
ATOM 739 C CA . ILE A 1 94 ? -1.954 6.783 -3.167 1.00 98.00 94 ILE A CA 1
ATOM 740 C C . ILE A 1 94 ? -1.083 8.017 -3.338 1.00 98.00 94 ILE A C 1
ATOM 742 O O . ILE A 1 94 ? -1.597 9.135 -3.375 1.00 98.00 94 ILE A O 1
ATOM 746 N N . ILE A 1 95 ? 0.226 7.818 -3.437 1.00 96.19 95 ILE A N 1
ATOM 747 C CA . ILE A 1 95 ? 1.208 8.884 -3.624 1.00 96.19 95 ILE A CA 1
ATOM 748 C C . ILE A 1 95 ? 2.171 8.553 -4.766 1.00 96.19 95 ILE A C 1
ATOM 750 O O . ILE A 1 95 ? 2.415 7.387 -5.076 1.00 96.19 95 ILE A O 1
ATOM 754 N N . TYR A 1 96 ? 2.756 9.591 -5.360 1.00 94.69 96 TYR A N 1
ATOM 755 C CA . TYR A 1 96 ? 3.614 9.470 -6.536 1.00 94.69 96 TYR A CA 1
ATOM 756 C C . TYR A 1 96 ? 5.048 9.929 -6.285 1.00 94.69 96 TYR A C 1
ATOM 758 O O . TYR A 1 96 ? 5.279 11.062 -5.841 1.00 94.69 96 TYR A O 1
ATOM 766 N N . GLY A 1 97 ? 5.990 9.062 -6.669 1.00 90.44 97 GLY A N 1
ATOM 767 C CA . GLY A 1 97 ? 7.425 9.324 -6.740 1.00 90.44 97 GLY A CA 1
ATOM 768 C C . GLY A 1 97 ? 8.077 9.841 -5.453 1.00 90.44 97 GLY A C 1
ATOM 769 O O . GLY A 1 97 ? 7.521 9.794 -4.355 1.00 90.44 97 GLY A O 1
ATOM 770 N N . GLU A 1 98 ? 9.284 10.391 -5.609 1.00 89.31 98 GLU A N 1
ATOM 771 C CA . GLU A 1 98 ? 10.105 10.903 -4.501 1.00 89.31 98 GLU A CA 1
ATOM 772 C C . GLU A 1 98 ? 9.407 12.008 -3.703 1.00 89.31 98 GLU A C 1
ATOM 774 O O . GLU A 1 98 ? 9.491 12.065 -2.479 1.00 89.31 98 GLU A O 1
ATOM 779 N N . SER A 1 99 ? 8.693 12.889 -4.405 1.00 89.38 99 SER A N 1
ATOM 780 C CA . SER A 1 99 ? 7.999 14.025 -3.799 1.00 89.38 99 SER A CA 1
ATOM 781 C C . SER A 1 99 ? 6.751 13.621 -3.007 1.00 89.38 99 SER A C 1
ATOM 783 O O . SER A 1 99 ? 6.162 14.487 -2.364 1.00 89.38 99 SER A O 1
ATOM 785 N N . MET A 1 100 ? 6.357 12.338 -3.036 1.00 92.31 100 MET A N 1
ATOM 786 C CA . MET A 1 100 ? 5.212 11.781 -2.309 1.00 92.31 100 MET A CA 1
ATOM 787 C C . MET A 1 100 ? 3.924 12.588 -2.526 1.00 92.31 100 MET A C 1
ATOM 789 O O . MET A 1 100 ? 3.216 12.926 -1.577 1.00 92.31 100 MET A O 1
ATOM 793 N N . ILE A 1 101 ? 3.643 12.939 -3.782 1.00 93.69 101 ILE A N 1
ATOM 794 C CA . ILE A 1 101 ? 2.494 13.788 -4.111 1.00 93.69 101 ILE A CA 1
ATOM 795 C C . ILE A 1 101 ? 1.219 12.933 -4.078 1.00 93.69 101 ILE A C 1
ATOM 797 O O . ILE A 1 101 ? 1.189 11.929 -4.791 1.00 93.69 101 ILE A O 1
ATOM 801 N N . PRO A 1 102 ? 0.184 13.298 -3.300 1.00 95.00 102 PRO A N 1
ATOM 802 C CA . PRO A 1 102 ? -1.037 12.504 -3.189 1.00 95.00 102 PRO A CA 1
ATOM 803 C C . PRO A 1 102 ? -1.884 12.514 -4.466 1.00 95.00 102 PRO A C 1
ATOM 805 O O . PRO A 1 102 ? -1.921 13.498 -5.208 1.00 95.00 102 PRO A O 1
ATOM 808 N N . ASP A 1 103 ? -2.597 11.413 -4.698 1.00 96.06 103 ASP A N 1
ATOM 809 C CA . ASP A 1 103 ? -3.618 11.296 -5.734 1.00 96.06 103 ASP A CA 1
ATOM 810 C C . ASP A 1 103 ? -4.943 11.902 -5.256 1.00 96.06 103 ASP A C 1
ATOM 812 O O . ASP A 1 103 ? -5.710 11.280 -4.519 1.00 96.06 103 ASP A O 1
ATOM 816 N N . SER A 1 104 ? -5.223 13.125 -5.703 1.00 94.44 104 SER A N 1
ATOM 817 C CA . SER A 1 104 ? -6.440 13.848 -5.322 1.00 94.44 104 SER A CA 1
ATOM 818 C C . SER A 1 104 ? -7.727 13.174 -5.799 1.00 94.44 104 SER A C 1
ATOM 820 O O . SER A 1 104 ? -8.766 13.321 -5.161 1.00 94.44 104 SER A O 1
ATOM 822 N N . ASP A 1 105 ? -7.689 12.456 -6.925 1.00 95.06 105 ASP A N 1
ATOM 823 C CA . ASP A 1 105 ? -8.884 11.822 -7.490 1.00 95.06 105 ASP A CA 1
ATOM 824 C C . ASP A 1 105 ? -9.274 10.584 -6.667 1.00 95.06 105 ASP A C 1
ATOM 826 O O . ASP A 1 105 ? -10.458 10.345 -6.423 1.00 95.06 105 ASP A O 1
ATOM 830 N N . TRP A 1 106 ? -8.279 9.825 -6.195 1.00 96.31 106 TRP A N 1
ATOM 831 C CA . TRP A 1 106 ? -8.458 8.703 -5.276 1.00 96.31 106 TRP A CA 1
ATOM 832 C C . TRP A 1 106 ? -8.993 9.175 -3.926 1.00 96.31 106 TRP A C 1
ATOM 834 O O . TRP A 1 106 ? -9.984 8.639 -3.434 1.00 96.31 106 TRP A O 1
ATOM 844 N N . GLU A 1 107 ? -8.407 10.238 -3.369 1.00 95.44 107 GLU A N 1
ATOM 845 C CA . GLU A 1 107 ? -8.883 10.846 -2.124 1.00 95.44 107 GLU A CA 1
ATOM 846 C C . GLU A 1 107 ? -10.357 11.273 -2.237 1.00 95.44 107 GLU A C 1
ATOM 848 O O . GLU A 1 107 ? -11.188 10.944 -1.388 1.00 95.44 107 GLU A O 1
ATOM 853 N N . GLN A 1 108 ? -10.721 11.952 -3.330 1.00 94.81 108 GLN A N 1
ATOM 854 C CA . GLN A 1 108 ? -12.107 12.347 -3.594 1.00 94.81 108 GLN A CA 1
ATOM 855 C C . GLN A 1 108 ? -13.043 11.153 -3.794 1.00 94.81 108 GLN A C 1
ATOM 857 O O . GLN A 1 108 ? -14.220 11.238 -3.435 1.00 94.81 108 GLN A O 1
ATOM 862 N N . LEU A 1 109 ? -12.555 10.051 -4.368 1.00 94.94 109 LEU A N 1
ATOM 863 C CA . LEU A 1 109 ? -13.339 8.831 -4.512 1.00 94.94 109 LEU A CA 1
ATOM 864 C C . LEU A 1 109 ? -13.661 8.226 -3.142 1.00 94.94 109 LEU A C 1
ATOM 866 O O . LEU A 1 109 ? -14.826 7.920 -2.894 1.00 94.94 109 LEU A O 1
ATOM 870 N N . LEU A 1 110 ? -12.669 8.122 -2.254 1.00 95.00 110 LEU A N 1
ATOM 871 C CA . LEU A 1 110 ? -12.836 7.566 -0.907 1.00 95.00 110 LEU A CA 1
ATOM 872 C C . LEU A 1 110 ? -13.645 8.465 0.031 1.00 95.00 110 LEU A C 1
ATOM 874 O O . LEU A 1 110 ? -14.280 7.971 0.959 1.00 95.00 110 LEU A O 1
ATOM 878 N N . ASN A 1 111 ? -13.681 9.775 -0.221 1.00 93.50 111 ASN A N 1
ATOM 879 C CA . ASN A 1 111 ? -14.556 10.698 0.506 1.00 93.50 111 ASN A CA 1
ATOM 880 C C . ASN A 1 111 ? -16.051 10.384 0.316 1.00 93.50 111 ASN A C 1
ATOM 882 O O . ASN A 1 111 ? -16.879 10.793 1.134 1.00 93.50 111 ASN A O 1
ATOM 886 N N . LYS A 1 112 ? -16.436 9.676 -0.754 1.00 92.19 112 LYS A N 1
AT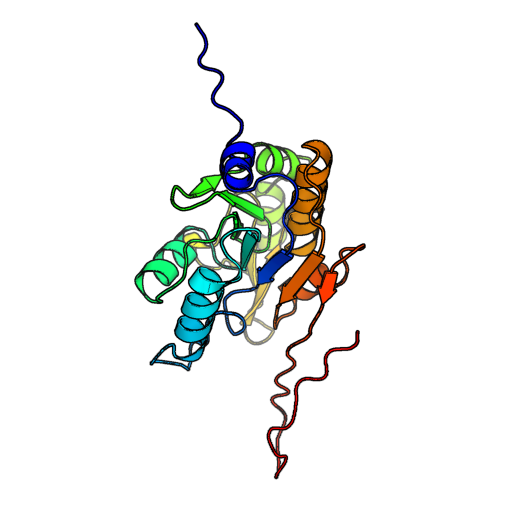OM 887 C CA . LYS A 1 112 ? -17.844 9.364 -1.021 1.00 92.19 112 LYS A CA 1
ATOM 888 C C . LYS A 1 112 ? -18.363 8.367 0.011 1.00 92.19 112 LYS A C 1
ATOM 890 O O . LYS A 1 112 ? -17.893 7.240 0.084 1.00 92.19 112 LYS A O 1
ATOM 895 N N . ASN A 1 113 ? -19.389 8.774 0.757 1.00 86.12 113 ASN A N 1
ATOM 896 C CA . ASN A 1 113 ? -20.051 7.965 1.788 1.00 86.12 113 ASN A CA 1
ATOM 897 C C . ASN A 1 113 ? -19.143 7.532 2.952 1.00 86.12 113 ASN A C 1
ATOM 899 O O . ASN A 1 113 ? -19.499 6.624 3.700 1.00 86.12 113 ASN A O 1
ATOM 903 N N . TRP A 1 114 ? -18.001 8.196 3.144 1.00 94.25 114 TRP A N 1
ATOM 904 C CA . TRP A 1 114 ? -17.156 7.985 4.310 1.00 94.25 114 TRP A CA 1
ATOM 905 C C . TRP A 1 114 ? -17.411 9.061 5.362 1.00 94.25 114 TRP A C 1
ATOM 907 O O . TRP A 1 114 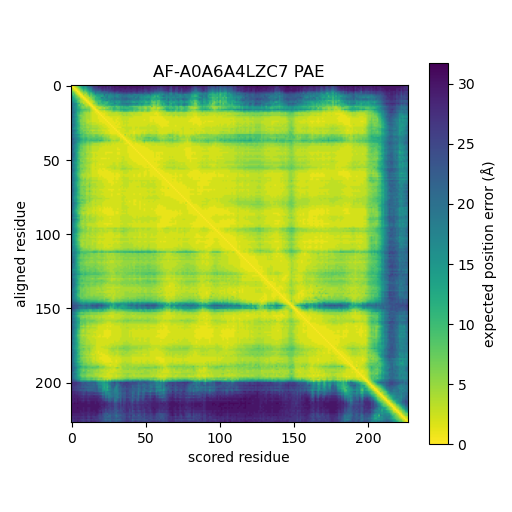? -17.258 10.253 5.105 1.00 94.25 114 TRP A O 1
ATOM 917 N N . ASN A 1 115 ? -17.775 8.638 6.571 1.00 93.88 115 ASN A N 1
ATOM 918 C CA . ASN A 1 115 ? -17.867 9.522 7.725 1.00 93.88 115 ASN A CA 1
ATOM 919 C C . ASN A 1 115 ? -17.091 8.914 8.891 1.00 93.88 115 ASN A C 1
ATOM 921 O O . ASN A 1 115 ? -17.609 8.100 9.655 1.00 93.88 115 ASN A O 1
ATOM 925 N N . ARG A 1 116 ? -15.837 9.346 9.032 1.00 94.25 116 ARG A N 1
ATOM 926 C CA . ARG A 1 116 ? -14.928 8.855 10.070 1.00 94.25 116 ARG A CA 1
ATOM 927 C C . ARG A 1 116 ? -15.465 9.072 11.488 1.00 94.25 116 ARG A C 1
ATOM 929 O O . ARG A 1 116 ? -15.178 8.257 12.361 1.00 94.25 116 ARG A O 1
ATOM 936 N N . ASN A 1 117 ? -16.233 10.138 11.725 1.00 95.06 117 ASN A N 1
ATOM 937 C CA . ASN A 1 117 ? -16.766 10.438 13.055 1.00 95.06 117 ASN A CA 1
ATOM 938 C C . ASN A 1 117 ? -17.779 9.376 13.479 1.00 95.06 117 ASN A C 1
ATOM 940 O O . ASN A 1 117 ? -17.640 8.829 14.564 1.00 95.06 117 ASN A O 1
ATOM 944 N N . ILE A 1 118 ? -18.699 9.002 12.582 1.00 94.94 118 ILE A N 1
ATOM 945 C CA . ILE A 1 118 ? -19.653 7.912 12.836 1.00 94.94 118 ILE A CA 1
ATOM 946 C C . ILE A 1 118 ? -18.900 6.615 13.131 1.00 94.94 118 ILE A C 1
ATOM 948 O O . ILE A 1 118 ? -19.187 5.954 14.119 1.00 94.94 118 ILE A O 1
ATOM 952 N N . VAL A 1 119 ? -17.895 6.267 12.322 1.00 94.62 119 VAL A N 1
ATOM 953 C CA . VAL A 1 119 ? -17.111 5.042 12.551 1.00 94.62 119 VAL A CA 1
ATOM 954 C C . VAL A 1 119 ? -16.417 5.081 13.914 1.00 94.62 119 VAL A C 1
ATOM 956 O O . VAL A 1 119 ? -16.481 4.110 14.656 1.00 94.62 119 VAL A O 1
ATOM 959 N N . THR A 1 120 ? -15.819 6.216 14.280 1.00 94.94 120 THR A N 1
ATOM 960 C CA . THR A 1 120 ? -15.160 6.390 15.583 1.00 94.94 120 THR A CA 1
ATOM 961 C C . THR A 1 120 ? -16.154 6.247 16.739 1.00 94.94 120 THR A C 1
ATOM 963 O O . THR A 1 120 ? -15.868 5.545 17.707 1.00 94.94 120 THR A O 1
ATOM 966 N N . GLU A 1 121 ? -17.326 6.877 16.634 1.00 95.69 121 GLU A N 1
ATOM 967 C CA . GLU A 1 121 ? -18.401 6.798 17.628 1.00 95.69 121 GLU A CA 1
ATOM 968 C C . GLU A 1 121 ? -18.946 5.371 17.778 1.00 95.69 121 GLU A C 1
ATOM 970 O O . GLU A 1 121 ? -19.150 4.911 18.899 1.00 95.69 121 GLU A O 1
ATOM 975 N N . GLU A 1 122 ? -19.150 4.647 16.674 1.00 95.12 122 GLU A N 1
ATOM 976 C CA . GLU A 1 122 ? -19.615 3.256 16.691 1.00 95.12 122 GLU A CA 1
ATOM 977 C C . GLU A 1 122 ? -18.563 2.308 17.273 1.00 95.12 122 GLU A C 1
ATOM 979 O O . GLU A 1 122 ? -18.886 1.464 18.107 1.00 95.12 122 GLU A O 1
ATOM 984 N N . THR A 1 123 ? -17.295 2.470 16.893 1.00 93.75 123 THR A N 1
ATOM 985 C CA . THR A 1 123 ? -16.178 1.698 17.449 1.00 93.75 123 THR A CA 1
ATOM 986 C C . THR A 1 123 ? -16.045 1.913 18.956 1.00 93.75 123 THR A C 1
ATOM 988 O O . THR A 1 123 ? -15.838 0.946 19.685 1.00 93.75 123 THR A O 1
ATOM 991 N N . ALA A 1 124 ? -16.222 3.144 19.445 1.00 94.00 124 ALA A N 1
ATOM 992 C CA . ALA A 1 124 ? -16.110 3.472 20.868 1.00 94.00 124 ALA A CA 1
ATOM 993 C C . ALA A 1 124 ? -17.155 2.770 21.758 1.00 94.00 124 ALA A C 1
ATOM 995 O O . ALA A 1 124 ? -16.989 2.726 22.977 1.00 94.00 124 ALA A O 1
ATOM 996 N N . LYS A 1 125 ? -18.220 2.199 21.176 1.00 95.81 125 LYS A N 1
ATOM 997 C CA . LYS A 1 125 ? -19.223 1.409 21.911 1.00 95.81 125 LYS A CA 1
ATOM 998 C C . LYS A 1 125 ? -18.699 0.044 22.362 1.00 95.81 125 LYS A C 1
ATOM 1000 O O . LYS A 1 125 ? -19.313 -0.566 23.234 1.00 95.81 125 LYS A O 1
ATOM 1005 N N . TYR A 1 126 ? -17.594 -0.426 21.784 1.00 94.00 126 TYR A N 1
ATOM 1006 C CA . TYR A 1 126 ? -17.010 -1.735 22.063 1.00 94.00 126 TYR A CA 1
ATOM 1007 C C . TYR A 1 126 ? -15.719 -1.569 22.875 1.00 94.00 126 TYR A C 1
ATOM 1009 O O . TYR A 1 126 ? -14.686 -1.211 22.305 1.00 94.00 126 TYR A O 1
ATOM 1017 N N . PRO A 1 127 ? -15.736 -1.818 24.197 1.00 91.62 127 PRO A N 1
ATOM 1018 C CA . PRO A 1 127 ? -14.561 -1.639 25.055 1.00 91.62 127 PRO A CA 1
ATOM 1019 C C . PRO A 1 127 ? -13.399 -2.586 24.716 1.00 91.62 127 PRO A C 1
ATOM 1021 O O . PRO A 1 127 ? -12.267 -2.350 25.130 1.00 91.62 127 PRO A O 1
ATOM 1024 N N . GLU A 1 128 ? -13.653 -3.656 23.962 1.00 92.50 128 GLU A N 1
ATOM 1025 C CA . GLU A 1 128 ? -12.636 -4.578 23.461 1.00 92.50 128 GLU A CA 1
ATOM 1026 C C . GLU A 1 128 ? -11.789 -3.982 22.325 1.00 92.50 128 GLU A C 1
ATOM 1028 O O . GLU A 1 128 ? -10.739 -4.545 22.002 1.00 92.50 128 GLU A O 1
ATOM 1033 N N . LEU A 1 129 ? -12.228 -2.869 21.723 1.00 93.00 129 LEU A N 1
ATOM 1034 C CA . LEU A 1 129 ? -11.520 -2.159 20.662 1.00 93.00 129 LEU A CA 1
ATOM 1035 C C . LEU A 1 129 ? -10.764 -0.962 21.243 1.00 93.00 129 LEU A C 1
ATOM 1037 O O . LEU A 1 129 ? -11.356 -0.008 21.742 1.00 93.00 129 LEU A O 1
ATOM 1041 N N . SER A 1 130 ? -9.439 -0.978 21.125 1.00 92.25 130 SER A N 1
ATOM 1042 C CA . SER A 1 130 ? -8.590 0.166 21.470 1.00 92.25 130 SER A CA 1
ATOM 1043 C C . SER A 1 130 ? -8.021 0.814 20.222 1.00 92.25 130 SER A C 1
ATOM 1045 O O . SER A 1 130 ? -7.483 0.110 19.369 1.00 92.25 130 SER A O 1
ATOM 1047 N N . LEU A 1 131 ? -8.068 2.143 20.140 1.00 93.56 131 LEU A N 1
ATOM 1048 C CA . LEU A 1 131 ? -7.377 2.885 19.086 1.00 93.56 131 LEU A CA 1
ATOM 1049 C C . LEU A 1 131 ? -5.868 2.612 19.136 1.00 93.56 131 LEU A C 1
ATOM 1051 O O . LEU A 1 131 ? -5.267 2.585 20.213 1.00 93.56 131 LEU A O 1
ATOM 1055 N N . GLN A 1 132 ? -5.266 2.433 17.962 1.00 92.12 132 GLN A N 1
ATOM 1056 C CA . GLN A 1 132 ? -3.811 2.430 17.811 1.00 92.12 132 GLN A CA 1
ATOM 1057 C C . GLN A 1 132 ? -3.258 3.867 17.805 1.00 92.12 132 GLN A C 1
ATOM 1059 O O . GLN A 1 132 ? -4.007 4.830 17.998 1.00 92.12 132 GLN A O 1
ATOM 1064 N N . SER A 1 133 ? -1.945 4.030 17.614 1.00 92.12 133 SER A N 1
ATOM 1065 C CA . SER A 1 133 ? -1.281 5.338 17.691 1.00 92.12 133 SER A CA 1
ATOM 1066 C C . SER A 1 133 ? -1.918 6.384 16.769 1.00 92.12 133 SER A C 1
ATOM 1068 O O . SER A 1 133 ? -2.411 6.079 15.683 1.00 92.12 133 SER A O 1
ATOM 1070 N N . GLU A 1 134 ? -1.858 7.655 17.176 1.00 91.00 134 GLU A N 1
ATOM 1071 C CA . GLU A 1 134 ? -2.431 8.770 16.407 1.00 91.00 134 GLU A CA 1
ATOM 1072 C C . GLU A 1 134 ? -1.850 8.887 14.990 1.00 91.00 134 GLU A C 1
ATOM 1074 O O . GLU A 1 134 ? -2.532 9.347 14.081 1.00 91.00 134 GLU A O 1
ATOM 1079 N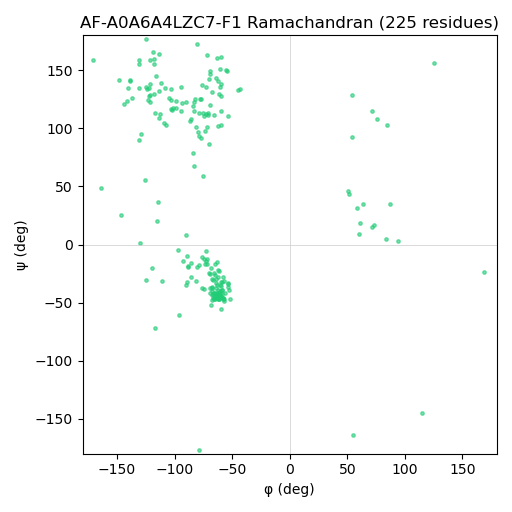 N . THR A 1 135 ? -0.609 8.441 14.771 1.00 89.31 135 THR A N 1
ATOM 1080 C CA . THR A 1 135 ? 0.028 8.462 13.445 1.00 89.31 135 THR A CA 1
ATOM 1081 C C . THR A 1 135 ? -0.626 7.508 12.450 1.00 89.31 135 THR A C 1
ATOM 1083 O O . THR A 1 135 ? -0.624 7.792 11.250 1.00 89.31 135 THR A O 1
ATOM 1086 N N . GLU A 1 136 ? -1.200 6.409 12.945 1.00 91.56 136 GLU A N 1
ATOM 1087 C CA . GLU A 1 136 ? -1.884 5.402 12.131 1.00 91.56 136 GLU A CA 1
ATOM 1088 C C . GLU A 1 136 ? -3.369 5.713 11.937 1.00 91.56 136 GLU A C 1
ATOM 1090 O O . GLU A 1 136 ? -4.027 5.136 11.073 1.00 91.56 136 GLU A O 1
ATOM 1095 N N . GLN A 1 137 ? -3.888 6.700 12.668 1.00 94.81 137 GLN A N 1
ATOM 1096 C CA . GLN A 1 137 ? -5.201 7.268 12.413 1.00 94.81 137 GLN A CA 1
ATOM 1097 C C . GLN A 1 137 ? -5.139 8.164 11.172 1.00 94.81 137 GLN A C 1
ATOM 1099 O O . GLN A 1 137 ? -4.527 9.235 11.185 1.00 94.81 137 GLN A O 1
ATOM 1104 N N . ARG A 1 138 ? -5.776 7.738 10.076 1.00 95.69 138 ARG A N 1
ATOM 1105 C CA . ARG A 1 138 ? -5.773 8.475 8.799 1.00 95.69 138 ARG A CA 1
ATOM 1106 C C . ARG A 1 138 ? -7.165 9.004 8.457 1.00 95.69 138 ARG A C 1
ATOM 1108 O O . ARG A 1 138 ? -8.155 8.528 9.017 1.00 95.69 138 ARG A O 1
ATOM 1115 N N . PRO A 1 139 ? -7.284 9.964 7.520 1.00 94.62 139 PRO A N 1
ATOM 1116 C CA . PRO A 1 139 ? -8.587 10.496 7.115 1.00 94.62 139 PRO A CA 1
ATOM 1117 C C . PRO A 1 139 ? -9.582 9.408 6.680 1.00 94.62 139 PRO A C 1
ATOM 1119 O O . PRO A 1 139 ? -10.760 9.478 7.028 1.00 94.62 139 PRO A O 1
ATOM 1122 N N . HIS A 1 140 ? -9.087 8.359 6.019 1.00 96.00 140 HIS A N 1
ATOM 1123 C CA . HIS A 1 140 ? -9.863 7.225 5.500 1.00 96.00 140 HIS A CA 1
ATOM 1124 C C . HIS A 1 140 ? -9.510 5.890 6.166 1.00 96.00 140 HIS A C 1
ATOM 1126 O O . HIS A 1 140 ? -9.777 4.838 5.603 1.00 96.00 140 HIS A O 1
ATOM 1132 N N . LYS A 1 141 ? -8.901 5.916 7.356 1.00 94.81 141 LYS A N 1
ATOM 1133 C CA . LYS A 1 141 ? -8.545 4.713 8.120 1.00 94.81 141 LYS A CA 1
ATOM 1134 C C . LYS A 1 141 ? -8.778 4.962 9.606 1.00 94.81 141 LYS A C 1
ATOM 1136 O O . LYS A 1 141 ? -8.207 5.896 10.177 1.00 94.81 141 LYS A O 1
ATOM 1141 N N . LEU A 1 142 ? -9.596 4.124 10.234 1.00 93.88 142 LEU A N 1
ATOM 1142 C CA . LEU A 1 142 ? -9.626 4.000 11.689 1.00 93.88 142 LEU A CA 1
ATOM 1143 C C . LEU A 1 142 ? -8.869 2.728 12.064 1.00 93.88 142 LEU A C 1
ATOM 1145 O O . LEU A 1 142 ? -9.277 1.634 11.681 1.00 93.88 142 LEU A O 1
ATOM 1149 N N . ASP A 1 143 ? -7.758 2.895 12.773 1.00 91.25 143 ASP A N 1
ATOM 1150 C CA . ASP A 1 143 ? -6.872 1.793 13.138 1.00 91.25 143 ASP A CA 1
ATOM 1151 C C . ASP A 1 143 ? -7.121 1.387 14.596 1.00 91.25 143 ASP A C 1
ATOM 1153 O O . ASP A 1 143 ? -6.960 2.197 15.520 1.00 91.25 143 ASP A O 1
ATOM 1157 N N . VAL A 1 144 ? -7.563 0.149 14.808 1.00 92.38 144 VAL A N 1
ATOM 1158 C CA . VAL A 1 144 ? -7.924 -0.379 16.123 1.00 92.38 144 VAL A CA 1
ATOM 1159 C C . VAL A 1 144 ? -7.269 -1.725 16.385 1.00 92.38 144 VAL A C 1
ATOM 1161 O O . VAL A 1 144 ? -6.870 -2.460 15.489 1.00 92.38 144 VAL A O 1
ATOM 1164 N N . LYS A 1 145 ? -7.179 -2.068 17.662 1.00 91.69 145 LYS A N 1
ATOM 1165 C CA . LYS A 1 145 ? -6.655 -3.336 18.148 1.00 91.69 145 LYS A CA 1
ATOM 1166 C C . LYS A 1 145 ? -7.698 -4.019 19.017 1.00 91.69 145 LYS A C 1
ATOM 1168 O O . LYS A 1 145 ? -8.272 -3.388 19.903 1.00 91.69 145 LYS A O 1
ATOM 1173 N N . ILE A 1 146 ? -7.903 -5.312 18.786 1.00 88.62 146 ILE A N 1
ATOM 1174 C CA . ILE A 1 146 ? -8.809 -6.145 19.580 1.00 88.62 146 ILE A CA 1
ATOM 1175 C C . ILE A 1 146 ? -8.049 -6.665 20.809 1.00 88.62 146 ILE A C 1
ATOM 1177 O O . ILE A 1 146 ? -7.181 -7.536 20.695 1.00 88.62 146 ILE A O 1
ATOM 1181 N N . ILE A 1 147 ? -8.372 -6.151 21.999 1.00 84.38 147 ILE A N 1
ATOM 1182 C CA . ILE A 1 147 ? -7.666 -6.480 23.251 1.00 84.38 147 ILE A CA 1
ATOM 1183 C C . ILE A 1 147 ? -7.932 -7.928 23.682 1.00 84.38 147 ILE A C 1
ATOM 1185 O O . ILE A 1 147 ? -7.015 -8.638 24.089 1.00 84.38 147 ILE A O 1
ATOM 1189 N N . CYS A 1 148 ? -9.179 -8.389 23.570 1.00 75.88 148 CYS A N 1
ATOM 1190 C CA . CYS A 1 148 ? -9.600 -9.698 24.077 1.00 75.88 148 CYS A CA 1
ATOM 1191 C C . CYS A 1 148 ? -9.071 -10.893 23.261 1.00 75.88 148 CYS A C 1
ATOM 1193 O O . CYS A 1 148 ? -9.137 -12.024 23.733 1.00 75.88 148 CYS A O 1
ATOM 1195 N N . SER A 1 149 ? -8.525 -10.652 22.063 1.00 69.62 149 SER A N 1
ATOM 1196 C CA . SER A 1 149 ? -8.080 -11.690 21.118 1.00 69.62 149 SER A CA 1
ATOM 1197 C C . SER A 1 149 ? -6.564 -11.682 20.893 1.00 69.62 149 SER A C 1
ATOM 1199 O O . SER A 1 149 ? -6.098 -11.867 19.775 1.00 69.62 149 SER A O 1
ATOM 1201 N N . GLY A 1 150 ? -5.770 -11.412 21.932 1.00 68.12 150 GLY A N 1
ATOM 1202 C CA . GLY A 1 150 ? -4.305 -11.441 21.821 1.00 68.12 150 GLY A CA 1
ATOM 1203 C C . GLY A 1 150 ? -3.706 -10.283 21.014 1.00 68.12 150 GLY A C 1
ATOM 1204 O O . GLY A 1 150 ? -2.530 -10.328 20.665 1.00 68.12 150 GLY A O 1
ATOM 1205 N N . GLY A 1 151 ? -4.481 -9.225 20.752 1.00 73.62 151 GLY A N 1
ATOM 1206 C CA . GLY A 1 151 ? -3.970 -8.007 20.138 1.00 73.62 151 GLY A CA 1
ATOM 1207 C C . GLY A 1 151 ? -3.956 -7.985 18.611 1.00 73.62 151 GLY A C 1
ATOM 1208 O O . GLY A 1 151 ? -3.052 -7.378 18.040 1.00 73.62 151 GLY A O 1
ATOM 1209 N N . ILE A 1 152 ? -4.945 -8.604 17.968 1.00 82.62 152 ILE A N 1
ATOM 1210 C CA . ILE A 1 152 ? -5.138 -8.546 16.512 1.00 82.62 152 ILE A CA 1
ATOM 1211 C C . ILE A 1 152 ? -5.386 -7.093 16.076 1.00 82.62 152 ILE A C 1
ATOM 1213 O O . ILE A 1 152 ? -6.243 -6.412 16.649 1.00 82.62 152 ILE A O 1
ATOM 1217 N N . ALA A 1 153 ? -4.633 -6.635 15.073 1.00 84.88 153 ALA A N 1
ATOM 1218 C CA . ALA A 1 153 ? -4.849 -5.353 14.410 1.00 84.88 153 ALA A CA 1
ATOM 1219 C C . ALA A 1 153 ? -6.049 -5.446 13.459 1.00 84.88 153 ALA A C 1
ATOM 1221 O O . ALA A 1 153 ? -6.209 -6.434 12.741 1.00 84.88 153 ALA A O 1
ATOM 1222 N N . LEU A 1 154 ? -6.892 -4.420 13.472 1.00 89.62 154 LEU A N 1
ATOM 1223 C CA . LEU A 1 154 ? -8.091 -4.321 12.658 1.00 89.62 154 LEU A CA 1
ATOM 1224 C C . LEU A 1 154 ? -8.185 -2.907 12.084 1.00 89.62 154 LEU A C 1
ATOM 1226 O O . LEU A 1 154 ? -8.210 -1.919 12.816 1.00 89.62 154 LEU A O 1
ATOM 1230 N N . ASP A 1 155 ? -8.313 -2.835 10.765 1.00 91.62 155 ASP A N 1
ATOM 1231 C CA . ASP A 1 155 ? -8.471 -1.583 10.040 1.00 91.62 155 ASP A CA 1
ATOM 1232 C C . ASP A 1 155 ? -9.924 -1.419 9.592 1.00 91.62 155 ASP A C 1
ATOM 1234 O O . ASP A 1 155 ? -10.481 -2.291 8.922 1.00 91.62 155 ASP A O 1
ATOM 1238 N N . VAL A 1 156 ? -10.546 -0.287 9.931 1.00 93.81 156 VAL A N 1
ATOM 1239 C CA . VAL A 1 156 ? -11.867 0.085 9.408 1.00 93.81 156 VAL A CA 1
ATOM 1240 C C . VAL A 1 156 ? -11.693 1.140 8.325 1.00 93.81 156 VAL A C 1
ATOM 1242 O O . VAL A 1 156 ? -11.213 2.248 8.586 1.00 93.81 156 VAL A O 1
ATOM 1245 N N . LEU A 1 157 ? -12.087 0.782 7.103 1.00 95.00 157 LEU A N 1
ATOM 1246 C CA . LEU A 1 157 ? -11.855 1.557 5.886 1.00 95.00 157 LEU A CA 1
ATOM 1247 C C . LEU A 1 157 ? -13.186 1.912 5.187 1.00 95.00 157 LEU A C 1
ATOM 1249 O O . LEU A 1 157 ? -14.187 1.217 5.392 1.00 95.00 157 LEU A O 1
ATOM 1253 N N . PRO A 1 158 ? -13.223 2.953 4.332 1.00 94.75 158 PRO A N 1
ATOM 1254 C CA . PRO A 1 158 ? -14.343 3.204 3.437 1.00 94.75 158 PRO A CA 1
ATOM 1255 C C . PRO A 1 158 ? -14.653 1.997 2.557 1.00 94.75 158 PRO A C 1
ATOM 1257 O O . PRO A 1 158 ? -13.761 1.256 2.141 1.00 94.75 158 PRO A O 1
ATOM 1260 N N . GLN A 1 159 ? -15.921 1.847 2.184 1.00 91.19 159 GLN A N 1
ATOM 1261 C CA . GLN A 1 159 ? -16.300 0.862 1.179 1.00 91.19 159 GLN A CA 1
ATOM 1262 C C . GLN A 1 159 ? -15.581 1.159 -0.147 1.00 91.19 159 GLN A C 1
ATOM 1264 O O . GLN A 1 159 ? -15.663 2.271 -0.667 1.00 91.19 159 GLN A O 1
ATOM 1269 N N . GLY A 1 160 ? -14.900 0.157 -0.708 1.00 89.94 160 GLY A N 1
ATOM 1270 C CA . GLY A 1 160 ? -14.109 0.318 -1.931 1.00 89.94 160 GLY A CA 1
ATOM 1271 C C . GLY A 1 160 ? -12.692 0.858 -1.707 1.00 89.94 160 GLY A C 1
ATOM 1272 O O . GLY A 1 160 ? -11.989 1.093 -2.685 1.00 89.94 160 GLY A O 1
ATOM 1273 N N . ALA A 1 161 ? -12.259 1.039 -0.456 1.00 93.94 161 ALA A N 1
ATOM 1274 C CA . ALA A 1 161 ? -10.841 1.105 -0.111 1.00 93.94 161 ALA A CA 1
ATOM 1275 C C . ALA A 1 161 ? -10.248 -0.313 -0.005 1.00 93.94 161 ALA A C 1
ATOM 1277 O O . ALA A 1 161 ? -10.978 -1.301 -0.065 1.00 93.94 161 ALA A O 1
ATOM 1278 N N . GLY A 1 162 ? -8.928 -0.406 0.150 1.00 94.62 162 GLY A N 1
ATOM 1279 C CA . GLY A 1 162 ? -8.197 -1.675 0.199 1.00 94.62 162 GLY A CA 1
ATOM 1280 C C . GLY A 1 162 ? -7.072 -1.716 -0.830 1.00 94.62 162 GLY A C 1
ATOM 1281 O O . GLY A 1 162 ? -7.114 -1.012 -1.845 1.00 94.62 162 GLY A O 1
ATOM 1282 N N . LYS A 1 163 ? -6.047 -2.543 -0.589 1.00 95.19 163 LYS A N 1
ATOM 1283 C CA . LYS A 1 163 ? -4.894 -2.671 -1.498 1.00 95.19 163 LYS A CA 1
ATOM 1284 C C . LYS A 1 163 ? -5.330 -3.118 -2.902 1.00 95.19 163 LYS A C 1
ATOM 1286 O O . LYS A 1 163 ? -4.895 -2.536 -3.897 1.00 95.19 163 LYS A O 1
ATOM 1291 N N . GLY A 1 164 ? -6.249 -4.085 -2.996 1.00 92.62 164 GLY A N 1
ATOM 1292 C CA . GLY A 1 164 ? -6.791 -4.561 -4.273 1.00 92.62 164 GLY A CA 1
ATOM 1293 C C . GLY A 1 164 ? -7.587 -3.491 -5.022 1.00 92.62 164 GLY A C 1
ATOM 1294 O O . GLY A 1 164 ? -7.410 -3.314 -6.228 1.00 92.62 164 GLY A O 1
ATOM 1295 N N . GLN A 1 165 ? -8.413 -2.719 -4.312 1.00 95.06 165 GLN A N 1
ATOM 1296 C CA . GLN A 1 165 ? -9.185 -1.628 -4.918 1.00 95.06 165 GLN A CA 1
ATOM 1297 C C . GLN A 1 165 ? -8.295 -0.477 -5.400 1.00 95.06 165 GLN A C 1
ATOM 1299 O O . GLN A 1 165 ? -8.507 0.042 -6.498 1.00 95.06 165 GLN A O 1
ATOM 1304 N N . ALA A 1 166 ? -7.262 -0.123 -4.632 1.00 96.38 166 ALA A N 1
ATOM 1305 C CA . ALA A 1 166 ? -6.262 0.856 -5.047 1.00 96.38 166 ALA A CA 1
ATOM 1306 C C . ALA A 1 166 ? -5.521 0.396 -6.316 1.00 96.38 166 ALA A C 1
ATOM 1308 O O . ALA A 1 166 ? -5.359 1.177 -7.256 1.00 96.38 166 ALA A O 1
ATOM 1309 N N . LEU A 1 167 ? -5.141 -0.885 -6.398 1.00 95.12 167 LEU A N 1
ATOM 1310 C CA . LEU A 1 167 ? -4.543 -1.457 -7.606 1.00 95.12 167 LEU A CA 1
ATOM 1311 C C . LEU A 1 167 ? -5.508 -1.417 -8.802 1.00 95.12 167 LEU A C 1
ATOM 1313 O O . LEU A 1 167 ? -5.132 -0.967 -9.885 1.00 95.12 167 LEU A O 1
ATOM 1317 N N . ALA A 1 168 ? -6.763 -1.830 -8.615 1.00 93.75 168 ALA A N 1
ATOM 1318 C CA . ALA A 1 168 ? -7.777 -1.783 -9.667 1.00 93.75 168 ALA A CA 1
ATOM 1319 C C . ALA A 1 168 ? -8.001 -0.349 -10.181 1.00 93.75 168 ALA A C 1
ATOM 1321 O O . ALA A 1 168 ? -8.130 -0.123 -11.389 1.00 93.75 168 ALA A O 1
ATOM 1322 N N . TYR A 1 169 ? -7.994 0.632 -9.276 1.00 94.94 169 TYR A N 1
ATOM 1323 C CA . TYR A 1 169 ? -8.044 2.048 -9.618 1.00 94.94 169 TYR A CA 1
ATOM 1324 C C . TYR A 1 169 ? -6.835 2.488 -10.450 1.00 94.94 169 TYR A C 1
ATOM 1326 O O . TYR A 1 169 ? -7.027 3.125 -11.487 1.00 94.94 169 TYR A O 1
ATOM 1334 N N . LEU A 1 170 ? -5.613 2.117 -10.056 1.00 94.19 170 LEU A N 1
ATOM 1335 C CA . LEU A 1 170 ? -4.393 2.451 -10.799 1.00 94.19 170 LEU A CA 1
ATOM 1336 C C . LEU A 1 170 ? -4.404 1.858 -12.213 1.00 94.19 170 LEU A C 1
ATOM 1338 O O . LEU A 1 170 ? -4.177 2.586 -13.178 1.00 94.19 170 LEU A O 1
ATOM 1342 N N . ILE A 1 171 ? -4.753 0.575 -12.360 1.00 91.75 171 ILE A N 1
ATOM 1343 C CA . ILE A 1 171 ? -4.870 -0.089 -13.671 1.00 91.75 171 ILE A CA 1
ATOM 1344 C C . ILE A 1 171 ? -5.891 0.639 -14.552 1.00 91.75 171 ILE A C 1
ATOM 1346 O O . ILE A 1 171 ? -5.618 0.942 -15.717 1.00 91.75 171 ILE A O 1
ATOM 1350 N N . LYS A 1 172 ? -7.058 0.979 -13.994 1.00 92.44 172 LYS A N 1
ATOM 1351 C CA . LYS A 1 172 ? -8.079 1.745 -14.713 1.00 92.44 172 LYS A CA 1
ATOM 1352 C C . LYS A 1 172 ? -7.572 3.135 -15.098 1.00 92.44 172 LYS A C 1
ATOM 1354 O O . LYS A 1 172 ? -7.800 3.569 -16.225 1.00 92.44 172 LYS A O 1
ATOM 1359 N N . LYS A 1 173 ? -6.860 3.827 -14.205 1.00 91.56 173 LYS A N 1
ATOM 1360 C CA . LYS A 1 173 ? -6.263 5.143 -14.478 1.00 91.56 173 LYS A CA 1
ATOM 1361 C C . LYS A 1 173 ? -5.284 5.051 -15.651 1.00 91.56 173 LYS A C 1
ATOM 1363 O O . LYS A 1 173 ? -5.373 5.837 -16.593 1.00 91.56 173 LYS A O 1
ATOM 1368 N N . PHE A 1 174 ? -4.435 4.029 -15.665 1.00 90.25 174 PHE A N 1
ATOM 1369 C CA . PHE A 1 174 ? -3.497 3.752 -16.754 1.00 90.25 174 PHE A CA 1
ATOM 1370 C C . PHE A 1 174 ? -4.205 3.503 -18.093 1.00 90.25 174 PHE A C 1
ATOM 1372 O O . PHE A 1 174 ? -3.848 4.103 -19.109 1.00 90.25 174 PHE A O 1
ATOM 1379 N N . GLN A 1 175 ? -5.273 2.702 -18.084 1.00 89.88 175 GLN A N 1
ATOM 1380 C CA . GLN A 1 175 ? -6.130 2.473 -19.251 1.00 89.88 175 GLN A CA 1
ATOM 1381 C C . GLN A 1 175 ? -6.763 3.772 -19.769 1.00 89.88 175 GLN A C 1
ATOM 1383 O O . GLN A 1 175 ? -6.724 4.035 -20.969 1.00 89.88 175 GLN A O 1
ATOM 1388 N N . THR A 1 176 ? -7.303 4.618 -18.884 1.00 90.12 176 THR A N 1
ATOM 1389 C CA . THR A 1 176 ? -7.939 5.887 -19.288 1.00 90.12 176 THR A CA 1
ATOM 1390 C C . THR A 1 176 ? -6.960 6.890 -19.895 1.00 90.12 176 THR A C 1
ATOM 1392 O O . THR A 1 176 ? -7.364 7.724 -20.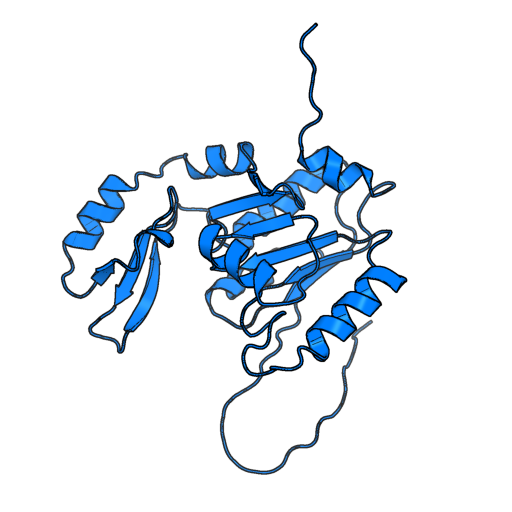701 1.00 90.12 176 THR A O 1
ATOM 1395 N N . HIS A 1 177 ? -5.674 6.782 -19.559 1.00 88.25 177 HIS A N 1
ATOM 1396 C CA . HIS A 1 177 ? -4.603 7.576 -20.161 1.00 88.25 177 HIS A CA 1
ATOM 1397 C C . HIS A 1 177 ? -3.970 6.913 -21.398 1.00 88.25 177 HIS A C 1
ATOM 1399 O O . HIS A 1 177 ? -2.970 7.409 -21.910 1.00 88.25 177 HIS A O 1
ATOM 1405 N N . GLY A 1 178 ? -4.540 5.808 -21.896 1.00 88.50 178 GLY A N 1
ATOM 1406 C CA . GLY A 1 178 ? -4.072 5.127 -23.106 1.00 88.50 178 GLY A CA 1
ATOM 1407 C C . GLY A 1 178 ? -2.765 4.350 -22.934 1.00 88.50 178 GLY A C 1
ATOM 1408 O O . GLY A 1 178 ? -2.132 4.014 -23.931 1.00 88.50 178 GLY A O 1
ATOM 1409 N N . LYS A 1 179 ? -2.355 4.062 -21.692 1.00 89.75 179 LYS A N 1
ATOM 1410 C CA . LYS A 1 179 ? -1.125 3.327 -21.355 1.00 89.75 179 LYS A CA 1
ATOM 1411 C C . LYS A 1 179 ? -1.421 2.121 -20.443 1.00 89.75 179 LYS A C 1
ATOM 1413 O O . LYS A 1 179 ? -0.875 2.056 -19.343 1.00 89.75 179 LYS A O 1
ATOM 1418 N N . PRO A 1 180 ? -2.311 1.182 -20.828 1.00 89.62 180 PRO A N 1
ATOM 1419 C CA . PRO A 1 180 ? -2.597 0.004 -20.007 1.00 89.62 180 PRO A CA 1
ATOM 1420 C C . PRO A 1 180 ? -1.328 -0.836 -19.803 1.00 89.62 180 PRO A C 1
ATOM 1422 O O . PRO A 1 180 ? -0.609 -1.046 -20.779 1.00 89.62 180 PRO A O 1
ATOM 1425 N N . PRO A 1 181 ? -1.034 -1.324 -18.589 1.00 89.81 181 PRO A N 1
ATOM 1426 C CA . PRO A 1 181 ? 0.135 -2.169 -18.369 1.00 89.81 181 PRO A CA 1
ATOM 1427 C C . PRO A 1 181 ? 0.009 -3.483 -19.151 1.00 89.81 181 PRO A C 1
ATOM 1429 O O . PRO A 1 181 ? -1.090 -4.017 -19.275 1.00 89.81 181 PRO A O 1
ATOM 1432 N N . LEU A 1 182 ? 1.124 -3.994 -19.683 1.00 90.31 182 LEU A N 1
ATOM 1433 C CA . LEU A 1 182 ? 1.134 -5.255 -20.439 1.00 90.31 182 LEU A CA 1
ATOM 1434 C C . LEU A 1 182 ? 1.165 -6.482 -19.525 1.00 90.31 182 LEU A C 1
ATOM 1436 O O . LEU A 1 182 ? 0.657 -7.543 -19.876 1.00 90.31 182 LEU A O 1
ATOM 1440 N N . SER A 1 183 ? 1.788 -6.358 -18.357 1.00 89.25 183 SER A N 1
ATOM 1441 C CA . SER A 1 183 ? 1.851 -7.412 -17.349 1.00 89.25 183 SER A CA 1
ATOM 1442 C C . SER A 1 183 ? 1.886 -6.796 -15.960 1.00 89.25 183 SER A C 1
ATOM 1444 O O . SER A 1 183 ? 2.530 -5.769 -15.744 1.00 89.25 183 SER A O 1
ATOM 1446 N N . THR A 1 184 ? 1.199 -7.424 -15.010 1.00 89.69 184 THR A N 1
ATOM 1447 C CA . THR A 1 184 ? 1.241 -7.035 -13.596 1.00 89.69 184 THR A CA 1
ATOM 1448 C C . THR A 1 184 ? 1.735 -8.223 -12.773 1.00 89.69 184 THR A C 1
ATOM 1450 O O . THR A 1 184 ? 1.361 -9.364 -13.019 1.00 89.69 184 THR A O 1
ATOM 1453 N N . LEU A 1 185 ? 2.602 -7.984 -11.799 1.00 91.12 185 LEU A N 1
ATOM 1454 C CA . LEU A 1 185 ? 3.074 -8.986 -10.847 1.00 91.12 185 LEU A CA 1
ATOM 1455 C C . LEU A 1 185 ? 2.737 -8.485 -9.451 1.00 91.12 185 LEU A C 1
ATOM 1457 O O . LEU A 1 185 ? 3.083 -7.357 -9.111 1.00 91.12 185 LEU A O 1
ATOM 1461 N N . VAL A 1 186 ? 2.064 -9.317 -8.663 1.00 90.00 186 VAL A N 1
ATOM 1462 C CA . VAL A 1 186 ? 1.658 -8.978 -7.297 1.00 90.00 186 VAL A CA 1
ATOM 1463 C C . VAL A 1 186 ? 2.401 -9.857 -6.298 1.00 90.00 186 VAL A C 1
ATOM 1465 O O . VAL A 1 186 ? 2.407 -11.082 -6.444 1.00 90.00 186 VAL A O 1
ATOM 1468 N N . CYS A 1 187 ? 2.956 -9.225 -5.265 1.00 89.38 187 CYS A N 1
ATOM 1469 C CA . CYS A 1 187 ? 3.613 -9.864 -4.130 1.00 89.38 187 CYS A CA 1
ATOM 1470 C C . CYS A 1 187 ? 2.976 -9.389 -2.814 1.00 89.38 187 CYS A C 1
ATOM 1472 O O . CYS A 1 187 ? 2.766 -8.189 -2.633 1.00 89.38 187 CYS A O 1
ATOM 1474 N N . GLY A 1 188 ? 2.719 -10.316 -1.894 1.00 87.94 188 GLY A N 1
ATOM 1475 C CA . GLY A 1 188 ? 2.218 -10.038 -0.547 1.00 87.94 188 GLY A CA 1
ATOM 1476 C C . GLY A 1 188 ? 2.248 -11.296 0.319 1.00 87.94 188 GLY A C 1
ATOM 1477 O O . GLY A 1 188 ? 2.283 -12.410 -0.219 1.00 87.94 188 GLY A O 1
ATOM 1478 N N . ASP A 1 189 ? 2.238 -11.115 1.634 1.00 83.88 189 ASP A N 1
ATOM 1479 C CA . ASP A 1 189 ? 2.419 -12.169 2.640 1.00 83.88 189 ASP A CA 1
ATOM 1480 C C . ASP A 1 189 ? 1.210 -12.320 3.579 1.00 83.88 189 ASP A C 1
ATOM 1482 O O . ASP A 1 189 ? 1.028 -13.381 4.182 1.00 83.88 189 ASP A O 1
ATOM 1486 N N . SER A 1 190 ? 0.355 -11.295 3.687 1.00 84.31 190 SER A N 1
ATOM 1487 C CA . SER A 1 190 ? -0.622 -11.191 4.773 1.00 84.31 190 SER A CA 1
ATOM 1488 C C . SER A 1 190 ? -2.077 -11.028 4.308 1.00 84.31 190 SER A C 1
ATOM 1490 O O . SER A 1 190 ? -2.403 -10.937 3.123 1.00 84.31 190 SER A O 1
ATOM 1492 N N . GLY A 1 191 ? -3.003 -10.993 5.274 1.00 82.81 191 GLY A N 1
ATOM 1493 C CA . GLY A 1 191 ? -4.440 -10.892 5.004 1.00 82.81 191 GLY A CA 1
ATOM 1494 C C . GLY A 1 191 ? -4.859 -9.607 4.283 1.00 82.81 191 GLY A C 1
ATOM 1495 O O . GLY A 1 191 ? -5.828 -9.631 3.528 1.00 82.81 191 GLY A O 1
ATOM 1496 N N . ASN A 1 192 ? -4.127 -8.501 4.457 1.00 84.88 192 ASN A N 1
ATOM 1497 C CA . ASN A 1 192 ? -4.450 -7.244 3.775 1.00 84.88 192 ASN A CA 1
ATOM 1498 C C . ASN A 1 192 ? -4.041 -7.241 2.285 1.00 84.88 192 ASN A C 1
ATOM 1500 O O . ASN A 1 192 ? -4.478 -6.366 1.536 1.00 84.88 192 ASN A O 1
ATOM 1504 N N . ASP A 1 193 ? -3.264 -8.239 1.849 1.00 86.81 193 ASP A N 1
ATOM 1505 C CA . ASP A 1 193 ? -2.840 -8.443 0.460 1.00 86.81 193 ASP A CA 1
ATOM 1506 C C . ASP A 1 193 ? -3.779 -9.361 -0.320 1.00 86.81 193 ASP A C 1
ATOM 1508 O O . ASP A 1 193 ? -3.723 -9.400 -1.548 1.00 86.81 193 ASP A O 1
ATOM 1512 N N . ALA A 1 194 ? -4.670 -10.080 0.371 1.00 85.69 194 ALA A N 1
ATOM 1513 C CA . ALA A 1 194 ? -5.538 -11.091 -0.228 1.00 85.69 194 ALA A CA 1
ATOM 1514 C C . ALA A 1 194 ? -6.336 -10.554 -1.432 1.00 85.69 194 ALA A C 1
ATOM 1516 O O . ALA A 1 194 ? -6.483 -11.233 -2.451 1.00 85.69 194 ALA A O 1
ATOM 1517 N N . GLU A 1 195 ? -6.809 -9.307 -1.343 1.00 85.75 195 GLU A N 1
ATOM 1518 C CA . GLU A 1 195 ? -7.550 -8.658 -2.425 1.00 85.75 195 GLU A CA 1
ATOM 1519 C C . GLU A 1 195 ? -6.700 -8.395 -3.671 1.00 85.75 195 GLU A C 1
ATOM 1521 O O . GLU A 1 195 ? -7.240 -8.421 -4.778 1.00 85.75 195 GLU A O 1
ATOM 1526 N N . LEU A 1 196 ? -5.389 -8.158 -3.526 1.00 85.62 196 LEU A N 1
ATOM 1527 C CA . LEU A 1 196 ? -4.507 -7.876 -4.661 1.00 85.62 196 LEU A CA 1
ATOM 1528 C C . LEU A 1 196 ? -4.480 -9.051 -5.649 1.00 85.62 196 LEU A C 1
ATOM 1530 O O . LEU A 1 196 ? -4.451 -8.840 -6.859 1.00 85.62 196 LEU A O 1
ATOM 1534 N N . PHE A 1 197 ? -4.563 -10.283 -5.143 1.00 84.00 197 PHE A N 1
ATOM 1535 C CA . PHE A 1 197 ? -4.566 -11.502 -5.957 1.00 84.00 197 PHE A CA 1
ATOM 1536 C C . PHE A 1 197 ? -5.893 -11.756 -6.686 1.00 84.00 197 PHE A C 1
ATOM 1538 O O . PHE A 1 197 ? -5.958 -12.602 -7.574 1.00 84.00 197 PHE A O 1
ATOM 1545 N N . SER A 1 198 ? -6.951 -11.024 -6.326 1.00 83.38 198 SER A N 1
ATOM 1546 C CA . SER A 1 198 ? -8.276 -11.140 -6.943 1.00 83.38 198 SER A CA 1
ATOM 1547 C C . SER A 1 198 ? -8.526 -10.091 -8.034 1.00 83.38 198 SER A C 1
ATOM 1549 O O . SER A 1 198 ? -9.574 -10.126 -8.680 1.00 83.38 198 SER A O 1
ATOM 1551 N N . VAL A 1 199 ? -7.596 -9.151 -8.254 1.00 79.94 199 VAL A N 1
ATOM 1552 C CA . VAL A 1 199 ? -7.734 -8.095 -9.269 1.00 79.94 199 VAL A CA 1
ATOM 1553 C C . VAL A 1 199 ? -7.560 -8.702 -10.675 1.00 79.94 199 VAL A C 1
ATOM 1555 O O . VAL A 1 199 ? -6.461 -9.138 -11.020 1.00 79.94 199 VAL A O 1
ATOM 1558 N N . PRO A 1 200 ? -8.606 -8.748 -11.526 1.00 63.50 200 PRO A N 1
ATOM 1559 C CA . PRO A 1 200 ? -8.530 -9.452 -12.805 1.00 63.50 200 PRO A CA 1
ATOM 1560 C C . PRO A 1 200 ? -7.856 -8.605 -13.897 1.00 63.50 200 PRO A C 1
ATOM 1562 O O . PRO A 1 200 ? -8.345 -7.518 -14.198 1.00 63.50 200 PRO A O 1
ATOM 1565 N N . LYS A 1 201 ? -6.802 -9.135 -14.543 1.00 52.97 201 LYS A N 1
ATOM 1566 C CA . LYS A 1 201 ? -6.736 -9.439 -15.999 1.00 52.97 201 LYS A CA 1
ATOM 1567 C C . LYS A 1 201 ? -5.341 -9.778 -16.536 1.00 52.97 201 LYS A C 1
ATOM 1569 O O . LYS A 1 201 ? -5.279 -10.534 -17.491 1.00 52.97 201 LYS A O 1
ATOM 1574 N N . GLU A 1 202 ? -4.248 -9.359 -15.912 1.00 49.72 202 GLU A N 1
ATOM 1575 C CA . GLU A 1 202 ? -2.889 -9.765 -16.332 1.00 49.72 202 GLU A CA 1
ATOM 1576 C C . GLU A 1 202 ? -1.919 -9.887 -15.135 1.00 49.72 202 GLU A C 1
ATOM 1578 O O . GLU A 1 202 ? -0.710 -9.707 -15.277 1.00 49.72 202 GLU A O 1
ATOM 1583 N N . ALA A 1 203 ? -2.449 -10.148 -13.932 1.00 47.56 203 ALA A N 1
ATOM 1584 C CA . ALA A 1 203 ? -1.664 -10.288 -12.711 1.00 47.56 203 ALA A CA 1
ATOM 1585 C C . ALA A 1 203 ? -1.158 -11.731 -12.542 1.00 47.56 203 ALA A C 1
ATOM 1587 O O . ALA A 1 203 ? -1.935 -12.617 -12.186 1.00 47.56 203 ALA A O 1
ATOM 1588 N N . VAL A 1 204 ? 0.137 -11.988 -12.755 1.00 45.81 204 VAL A N 1
ATOM 1589 C CA . VAL A 1 204 ? 0.756 -13.211 -12.223 1.00 45.81 204 VAL A CA 1
ATOM 1590 C C . VAL A 1 204 ? 0.901 -12.990 -10.722 1.00 45.81 204 VAL A C 1
ATOM 1592 O O . VAL A 1 204 ? 1.791 -12.289 -10.258 1.00 45.81 204 VAL A O 1
ATOM 1595 N N . ALA A 1 205 ? -0.041 -13.522 -9.958 1.00 44.47 205 ALA A N 1
ATOM 1596 C CA . ALA A 1 205 ? 0.007 -13.571 -8.508 1.00 44.47 205 ALA A CA 1
ATOM 1597 C C . ALA A 1 205 ? 0.936 -14.715 -8.086 1.00 44.47 205 ALA A C 1
ATOM 1599 O O . ALA A 1 205 ? 0.602 -15.879 -8.313 1.00 44.47 205 ALA A O 1
ATOM 1600 N N . LYS A 1 206 ? 2.085 -14.422 -7.464 1.00 47.56 206 LYS A N 1
ATOM 1601 C CA . LYS A 1 206 ? 2.890 -15.466 -6.818 1.00 47.56 206 LYS A CA 1
ATOM 1602 C C . LYS A 1 206 ? 2.805 -15.289 -5.307 1.00 47.56 206 LYS A C 1
ATOM 1604 O O . LYS A 1 206 ? 3.421 -14.394 -4.741 1.00 47.56 206 LYS A O 1
ATOM 1609 N N . ARG A 1 207 ? 2.029 -16.161 -4.664 1.00 40.84 207 ARG A N 1
ATOM 1610 C CA . ARG A 1 207 ? 2.017 -16.328 -3.210 1.00 40.84 207 ARG A CA 1
ATOM 1611 C C . ARG A 1 207 ? 3.384 -16.874 -2.786 1.00 40.84 207 ARG A C 1
ATOM 1613 O O . ARG A 1 207 ? 3.721 -18.005 -3.130 1.00 40.84 207 ARG A O 1
ATOM 1620 N N . LEU A 1 208 ? 4.185 -16.072 -2.090 1.00 41.31 208 LEU A N 1
ATOM 1621 C CA . LEU A 1 208 ? 5.347 -16.557 -1.345 1.00 41.31 208 LEU A CA 1
ATOM 1622 C C . LEU A 1 208 ? 4.836 -17.028 0.021 1.00 41.31 208 LEU A C 1
ATOM 1624 O O . LEU A 1 208 ? 4.917 -16.312 1.008 1.00 41.31 208 LEU A O 1
ATOM 1628 N N . GLU A 1 209 ? 4.244 -18.221 0.074 1.00 37.47 209 GLU A N 1
ATOM 1629 C CA . GLU A 1 209 ? 4.030 -18.888 1.361 1.00 37.47 209 GLU A CA 1
ATOM 1630 C C . GLU A 1 209 ? 5.386 -19.368 1.888 1.00 37.47 209 GLU A C 1
ATOM 1632 O O . GLU A 1 209 ? 5.910 -20.395 1.461 1.00 37.47 209 GLU A O 1
ATOM 1637 N N . LEU A 1 210 ? 5.961 -18.621 2.831 1.00 34.41 210 LEU A N 1
ATOM 1638 C CA . LEU A 1 210 ? 6.803 -19.217 3.861 1.00 34.41 210 LEU A CA 1
ATOM 1639 C C . LEU A 1 210 ? 5.851 -19.866 4.873 1.00 34.41 210 LEU A C 1
ATOM 1641 O O . LEU A 1 210 ? 5.375 -19.214 5.800 1.00 34.41 210 LEU A O 1
ATOM 1645 N N . GLU A 1 211 ? 5.527 -21.146 4.682 1.00 32.03 211 GLU A N 1
ATOM 1646 C CA . GLU A 1 211 ? 4.874 -21.928 5.733 1.00 32.03 211 GLU A CA 1
ATOM 1647 C C . GLU A 1 211 ? 5.819 -22.021 6.942 1.00 32.03 211 GLU A C 1
ATOM 1649 O O . GLU A 1 211 ? 6.763 -22.813 6.976 1.00 32.03 211 GLU A O 1
ATOM 1654 N N . VAL A 1 212 ? 5.562 -21.215 7.973 1.00 34.94 212 VAL A N 1
ATOM 1655 C CA . VAL A 1 212 ? 6.131 -21.434 9.304 1.00 34.94 212 VAL A CA 1
ATOM 1656 C C . VAL A 1 212 ? 5.291 -22.517 9.982 1.00 34.94 212 VAL A C 1
ATOM 1658 O O . VAL A 1 212 ? 4.224 -22.243 10.527 1.00 34.94 212 VAL A O 1
ATOM 1661 N N . GLY A 1 213 ? 5.764 -23.768 9.918 1.00 28.98 213 GLY A N 1
ATOM 1662 C CA . GLY A 1 213 ? 4.993 -24.926 10.383 1.00 28.98 213 GLY A CA 1
ATOM 1663 C C . GLY A 1 213 ? 5.766 -26.232 10.607 1.00 28.98 213 GLY A C 1
ATOM 1664 O O . GLY A 1 213 ? 5.307 -27.273 10.176 1.00 28.98 213 GLY A O 1
ATOM 1665 N N . SER A 1 214 ? 6.894 -26.172 11.323 1.00 29.88 214 SER A N 1
ATOM 1666 C CA . SER A 1 214 ? 7.498 -27.222 12.180 1.00 29.88 214 SER A CA 1
ATOM 1667 C C . SER A 1 214 ? 7.800 -28.649 11.649 1.00 29.88 214 SER A C 1
ATOM 1669 O O . SER A 1 214 ? 6.926 -29.424 11.286 1.00 29.88 214 SER A O 1
ATOM 1671 N N . PHE A 1 215 ? 9.061 -29.038 11.892 1.00 30.59 215 PHE A N 1
ATOM 1672 C CA . PHE A 1 215 ? 9.677 -30.378 11.922 1.00 30.59 215 PHE A CA 1
ATOM 1673 C C . PHE A 1 215 ? 10.171 -31.017 10.606 1.00 30.59 215 PHE A C 1
ATOM 1675 O O . PHE A 1 215 ? 9.456 -31.694 9.882 1.00 30.59 215 PHE A O 1
ATOM 1682 N N . ASN A 1 216 ? 11.505 -30.946 10.482 1.00 30.80 216 ASN A N 1
ATOM 1683 C CA . ASN A 1 216 ? 12.429 -31.864 9.808 1.00 30.80 216 ASN A CA 1
ATOM 1684 C C . ASN A 1 216 ? 12.495 -31.850 8.268 1.00 30.80 216 ASN A C 1
ATOM 1686 O O . ASN A 1 216 ? 11.687 -32.453 7.578 1.00 30.80 216 ASN A O 1
ATOM 1690 N N . ASN A 1 217 ? 13.620 -31.305 7.782 1.00 35.69 217 ASN A N 1
ATOM 1691 C CA . ASN A 1 217 ? 14.277 -31.597 6.502 1.00 35.69 217 ASN A CA 1
ATOM 1692 C C . ASN A 1 217 ? 13.433 -31.470 5.225 1.00 35.69 217 ASN A C 1
ATOM 1694 O O . ASN A 1 217 ? 12.959 -32.480 4.713 1.00 35.69 217 ASN A O 1
ATOM 1698 N N . VAL A 1 218 ? 13.443 -30.296 4.581 1.00 26.59 218 VAL A N 1
ATOM 1699 C CA . VAL A 1 218 ? 13.271 -30.217 3.118 1.00 26.59 218 VAL A CA 1
ATOM 1700 C C . VAL A 1 218 ? 14.201 -29.153 2.525 1.00 26.59 218 VAL A C 1
ATOM 1702 O O . VAL A 1 218 ? 14.381 -28.070 3.073 1.00 26.59 218 VAL A O 1
ATOM 1705 N N . LYS A 1 219 ? 14.856 -29.531 1.424 1.00 29.84 219 LYS A N 1
ATOM 1706 C CA . LYS A 1 219 ? 15.842 -28.759 0.661 1.00 29.84 219 LYS A CA 1
ATOM 1707 C C . LYS A 1 219 ? 15.185 -27.589 -0.081 1.00 29.84 219 LYS A C 1
ATOM 1709 O O . LYS A 1 219 ? 14.126 -27.761 -0.672 1.00 29.84 219 LYS A O 1
ATOM 1714 N N . TYR A 1 220 ? 15.893 -26.459 -0.144 1.00 34.50 220 TYR A N 1
ATOM 1715 C CA . TYR A 1 220 ? 15.679 -25.402 -1.136 1.00 34.50 220 TYR A CA 1
ATOM 1716 C C . TYR A 1 220 ? 15.726 -26.003 -2.546 1.00 34.50 220 TYR A C 1
ATOM 1718 O O . TYR A 1 220 ? 16.809 -26.408 -2.970 1.00 34.50 220 TYR A O 1
ATOM 1726 N N . GLN A 1 221 ? 14.600 -26.058 -3.264 1.00 30.84 221 GLN A N 1
ATOM 1727 C CA . GLN A 1 221 ? 14.593 -26.285 -4.711 1.00 30.84 221 GLN A CA 1
ATOM 1728 C C . GLN A 1 221 ? 13.481 -25.503 -5.427 1.00 30.84 221 GLN A C 1
ATOM 1730 O O . GLN A 1 221 ? 12.296 -25.673 -5.165 1.00 30.84 221 GLN A O 1
ATOM 1735 N N . ASP A 1 222 ? 13.968 -24.673 -6.349 1.00 26.73 222 ASP A N 1
ATOM 1736 C CA . ASP A 1 222 ? 13.505 -24.416 -7.711 1.00 26.73 222 ASP A CA 1
ATOM 1737 C C . ASP A 1 222 ? 12.199 -23.648 -7.981 1.00 26.73 222 ASP A C 1
ATOM 1739 O O . ASP A 1 222 ? 11.067 -24.075 -7.768 1.00 26.73 222 ASP A O 1
ATOM 1743 N N . TRP A 1 223 ? 12.422 -22.480 -8.587 1.00 30.12 223 TRP A N 1
ATOM 1744 C CA . TRP A 1 223 ? 11.451 -21.607 -9.221 1.00 30.12 223 TRP A CA 1
ATOM 1745 C C . TRP A 1 223 ? 10.959 -22.250 -10.520 1.00 30.12 223 TRP A C 1
ATOM 1747 O O . TRP A 1 223 ? 11.703 -22.309 -11.496 1.00 30.12 223 TRP A O 1
ATOM 1757 N N . VAL A 1 224 ? 9.698 -22.680 -10.572 1.00 23.75 224 VAL A N 1
ATOM 1758 C CA . VAL A 1 224 ? 9.058 -23.050 -11.842 1.00 23.75 224 VAL A CA 1
ATOM 1759 C C . VAL A 1 224 ? 8.300 -21.835 -12.373 1.00 23.75 224 VAL A C 1
ATOM 1761 O O . VAL A 1 224 ? 7.360 -21.351 -11.743 1.00 23.75 224 VAL A O 1
ATOM 1764 N N . PHE A 1 225 ? 8.743 -21.321 -13.519 1.00 28.91 225 PHE A N 1
ATOM 1765 C CA . PHE A 1 225 ? 7.970 -20.408 -14.356 1.00 28.91 225 PHE A CA 1
ATOM 1766 C C . PHE A 1 225 ? 7.053 -21.262 -15.233 1.00 28.91 225 PHE A C 1
ATOM 1768 O O . PHE A 1 225 ? 7.548 -22.088 -16.000 1.00 28.91 225 PHE A O 1
ATOM 1775 N N . SER A 1 226 ? 5.734 -21.098 -15.129 1.00 26.53 226 SER A N 1
ATOM 1776 C CA . SER A 1 226 ? 4.842 -21.580 -16.184 1.00 26.53 226 SER A CA 1
ATOM 1777 C C . SER A 1 226 ? 4.794 -20.514 -17.273 1.00 26.53 226 SER A C 1
ATOM 1779 O O . SER A 1 226 ? 4.366 -19.389 -17.010 1.00 26.53 226 SER A O 1
ATOM 1781 N N . SER A 1 227 ? 5.303 -20.888 -18.445 1.00 33.62 227 SER A N 1
ATOM 1782 C CA . SER A 1 227 ? 5.194 -20.179 -19.725 1.00 33.62 227 SER A CA 1
ATOM 1783 C C . SER A 1 227 ? 3.762 -19.825 -20.095 1.00 33.62 227 SER A C 1
ATOM 1785 O O . SER A 1 227 ? 2.895 -20.694 -19.841 1.00 33.62 227 SER A O 1
#